Protein AF-A0A351ACM3-F1 (afdb_monomer_lite)

Radius of gyration: 18.84 Å; chains: 1; bounding box: 45×32×64 Å

pLDDT: mean 75.81, std 17.88, range [29.28, 97.25]

Structure (mmCIF, N/CA/C/O backbone):
data_AF-A0A351ACM3-F1
#
_entry.id   AF-A0A351ACM3-F1
#
loop_
_atom_site.group_PDB
_atom_site.id
_atom_site.type_symbol
_atom_site.label_atom_id
_atom_site.label_alt_id
_atom_site.label_comp_id
_atom_site.label_asym_id
_atom_site.label_entity_id
_atom_site.label_seq_id
_atom_site.pdbx_PDB_ins_code
_atom_site.Cartn_x
_atom_site.Cartn_y
_atom_site.Cartn_z
_atom_site.occupancy
_atom_site.B_iso_or_equiv
_atom_site.auth_seq_id
_atom_site.auth_comp_id
_atom_site.auth_asym_id
_atom_site.auth_atom_id
_atom_site.pdbx_PDB_model_num
ATOM 1 N N . MET A 1 1 ? 10.118 -10.131 -11.864 1.00 85.81 1 MET A N 1
ATOM 2 C CA . MET A 1 1 ? 9.016 -9.161 -12.043 1.00 85.81 1 MET A CA 1
ATOM 3 C C . MET A 1 1 ? 7.636 -9.788 -12.139 1.00 85.81 1 MET A C 1
ATOM 5 O O . MET A 1 1 ? 6.884 -9.602 -11.194 1.00 85.81 1 MET A O 1
ATOM 9 N N . ARG A 1 2 ? 7.314 -10.580 -13.176 1.00 84.38 2 ARG A N 1
ATOM 10 C CA . ARG A 1 2 ? 5.963 -11.164 -13.365 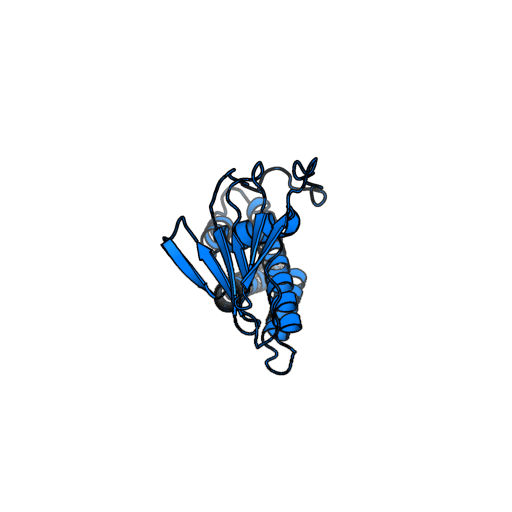1.00 84.38 2 ARG A CA 1
ATOM 11 C C . ARG A 1 2 ? 5.373 -11.834 -12.110 1.00 84.38 2 ARG A C 1
ATOM 13 O O . ARG A 1 2 ? 4.221 -11.593 -11.787 1.00 84.38 2 ARG A O 1
ATOM 20 N N . ARG A 1 3 ? 6.176 -12.592 -11.347 1.00 88.88 3 ARG A N 1
ATOM 21 C CA . ARG A 1 3 ? 5.742 -13.212 -10.074 1.00 88.88 3 ARG A CA 1
ATOM 22 C C . ARG A 1 3 ? 5.350 -12.199 -8.989 1.00 88.88 3 ARG A C 1
ATOM 24 O O . ARG A 1 3 ? 4.353 -12.405 -8.311 1.00 88.88 3 ARG A O 1
ATOM 31 N N . TYR A 1 4 ? 6.118 -11.118 -8.823 1.00 91.00 4 TYR A N 1
ATOM 32 C CA . TYR A 1 4 ? 5.806 -10.071 -7.842 1.00 91.00 4 TYR A CA 1
ATOM 33 C C . TYR A 1 4 ? 4.543 -9.306 -8.236 1.00 91.00 4 TYR A C 1
ATOM 35 O O . TYR A 1 4 ? 3.701 -9.059 -7.380 1.00 91.00 4 TYR A O 1
ATOM 43 N N . PHE A 1 5 ? 4.383 -9.017 -9.532 1.00 93.50 5 PHE A N 1
ATOM 44 C CA . PHE A 1 5 ? 3.169 -8.391 -10.047 1.00 93.50 5 PHE A CA 1
ATOM 45 C C . PHE A 1 5 ? 1.951 -9.292 -9.833 1.00 93.50 5 PHE A C 1
ATOM 47 O O . PHE A 1 5 ? 0.976 -8.859 -9.237 1.00 93.50 5 PHE A O 1
ATOM 54 N N . ALA A 1 6 ? 2.039 -10.571 -10.216 1.00 92.56 6 ALA A N 1
ATOM 55 C CA . ALA A 1 6 ? 0.958 -11.534 -10.019 1.00 92.56 6 ALA A CA 1
ATOM 56 C C . ALA A 1 6 ? 0.545 -11.658 -8.544 1.00 92.56 6 ALA A C 1
ATOM 58 O O . ALA A 1 6 ? -0.642 -11.731 -8.249 1.00 92.56 6 ALA A O 1
ATOM 59 N N . ARG A 1 7 ? 1.506 -11.625 -7.610 1.00 92.88 7 ARG A N 1
ATOM 60 C CA . ARG A 1 7 ? 1.213 -11.643 -6.171 1.00 92.88 7 ARG A CA 1
ATOM 61 C C . ARG A 1 7 ? 0.477 -10.384 -5.715 1.00 92.88 7 ARG A C 1
ATOM 63 O O . ARG A 1 7 ? -0.468 -10.494 -4.943 1.00 92.88 7 ARG A O 1
ATOM 70 N N . ALA A 1 8 ? 0.915 -9.211 -6.168 1.00 94.06 8 ALA A N 1
ATOM 71 C CA . ALA A 1 8 ? 0.284 -7.944 -5.809 1.00 94.06 8 ALA A CA 1
ATOM 72 C C . ALA A 1 8 ? -1.124 -7.822 -6.412 1.00 94.06 8 ALA A C 1
ATOM 74 O O . ALA A 1 8 ? -2.064 -7.505 -5.693 1.00 94.06 8 ALA A O 1
ATOM 75 N N . ALA A 1 9 ? -1.294 -8.200 -7.681 1.00 94.69 9 ALA A N 1
ATOM 76 C CA . ALA A 1 9 ? -2.595 -8.263 -8.341 1.00 94.69 9 ALA A CA 1
ATOM 77 C C . ALA A 1 9 ? -3.537 -9.270 -7.662 1.00 94.69 9 ALA A C 1
ATOM 79 O O . ALA A 1 9 ? -4.696 -8.961 -7.414 1.00 94.69 9 ALA A O 1
ATOM 80 N N . PHE A 1 10 ? -3.038 -10.457 -7.298 1.00 93.94 10 PHE A N 1
ATOM 81 C CA . PHE A 1 10 ? -3.817 -11.438 -6.543 1.00 93.94 10 PHE A CA 1
ATOM 82 C C . PHE A 1 10 ? -4.278 -10.874 -5.193 1.00 93.94 10 PHE A C 1
ATOM 84 O O . PHE A 1 10 ? -5.458 -10.974 -4.864 1.00 93.94 10 PHE A O 1
ATOM 91 N N . ALA A 1 11 ? -3.372 -10.263 -4.425 1.00 93.38 11 ALA A N 1
ATOM 92 C CA . ALA A 1 11 ? -3.698 -9.668 -3.131 1.00 93.38 11 ALA A CA 1
ATOM 93 C C . ALA A 1 11 ? -4.756 -8.562 -3.263 1.00 93.38 11 ALA A C 1
ATOM 95 O O . ALA A 1 11 ? -5.737 -8.559 -2.524 1.00 93.38 11 ALA A O 1
ATOM 96 N N . PHE A 1 12 ? -4.586 -7.673 -4.243 1.00 95.31 12 PHE A N 1
ATOM 97 C CA . PHE A 1 12 ? -5.527 -6.599 -4.541 1.00 95.31 12 PHE A CA 1
ATOM 98 C C . PHE A 1 12 ? -6.906 -7.125 -4.945 1.00 95.31 12 PHE A C 1
ATOM 100 O O . PHE A 1 12 ? -7.902 -6.722 -4.356 1.00 95.31 12 PHE A O 1
ATOM 107 N N . ASN A 1 13 ? -6.971 -8.080 -5.873 1.00 94.25 13 ASN A N 1
ATOM 108 C CA . ASN A 1 13 ? -8.241 -8.647 -6.329 1.00 94.25 13 ASN A CA 1
ATOM 109 C C . ASN A 1 13 ? -9.015 -9.317 -5.187 1.00 94.25 13 ASN A C 1
ATOM 111 O O . ASN A 1 13 ? -10.234 -9.193 -5.118 1.00 94.25 13 ASN A O 1
ATOM 115 N N . ASN A 1 14 ? -8.315 -9.988 -4.266 1.00 91.19 14 ASN A N 1
ATOM 116 C CA . ASN A 1 14 ? -8.950 -10.543 -3.071 1.00 91.19 14 ASN A CA 1
ATOM 117 C C . ASN A 1 14 ? -9.407 -9.439 -2.106 1.00 91.19 14 ASN A C 1
ATOM 119 O O . ASN A 1 14 ? -10.487 -9.551 -1.539 1.00 91.19 14 ASN A O 1
ATOM 123 N N . ALA A 1 15 ? -8.637 -8.358 -1.944 1.00 90.69 15 ALA A N 1
ATOM 124 C CA . ALA A 1 15 ? -9.041 -7.211 -1.128 1.00 90.69 15 ALA A CA 1
ATOM 125 C C . ALA A 1 15 ? -10.282 -6.489 -1.682 1.00 90.69 15 ALA A C 1
ATOM 127 O O . ALA A 1 15 ? -11.084 -5.967 -0.912 1.00 90.69 15 ALA A O 1
ATOM 128 N N . CYS A 1 16 ? -10.472 -6.506 -3.004 1.00 89.69 16 CYS A N 1
ATOM 129 C CA . CYS A 1 16 ? -11.673 -6.005 -3.669 1.00 89.69 16 CYS A CA 1
ATOM 130 C C . CYS A 1 16 ? -12.889 -6.934 -3.544 1.00 89.69 16 CYS A C 1
ATOM 132 O O . CYS A 1 16 ? -13.963 -6.564 -4.017 1.00 89.69 16 CYS A O 1
ATOM 134 N N . ASN A 1 17 ? -12.756 -8.123 -2.945 1.00 84.00 17 ASN A N 1
ATOM 135 C CA . ASN A 1 17 ? -13.891 -9.016 -2.765 1.00 84.00 17 ASN A CA 1
ATOM 136 C C . ASN A 1 17 ? -14.895 -8.405 -1.771 1.00 84.00 17 ASN A C 1
ATOM 138 O O . ASN A 1 17 ? -14.687 -8.417 -0.556 1.00 84.00 17 ASN A O 1
ATOM 142 N N . LEU A 1 18 ? -15.995 -7.875 -2.307 1.00 71.00 18 LEU A N 1
ATOM 143 C CA . LEU A 1 18 ? -17.039 -7.198 -1.537 1.00 71.00 18 LEU A CA 1
ATOM 144 C C . LEU A 1 18 ? -17.838 -8.149 -0.637 1.00 71.00 18 LEU A C 1
ATOM 146 O O . LEU A 1 18 ? -18.469 -7.668 0.303 1.00 71.00 18 LEU A O 1
ATOM 150 N N . GLU A 1 19 ? -17.784 -9.459 -0.893 1.00 82.69 19 GLU A N 1
ATOM 151 C CA . GLU A 1 19 ? -18.462 -10.488 -0.093 1.00 82.69 19 GLU A CA 1
ATOM 152 C C . GLU A 1 19 ? -17.716 -10.819 1.207 1.00 82.69 19 GLU A C 1
ATOM 154 O O . GLU A 1 19 ? -18.292 -11.415 2.115 1.00 82.69 19 GLU A O 1
ATOM 159 N N . ALA A 1 20 ? -16.439 -10.442 1.319 1.00 82.12 20 ALA A N 1
ATOM 160 C CA . ALA A 1 20 ? -15.663 -10.675 2.528 1.00 82.12 20 ALA A CA 1
ATOM 161 C C . ALA A 1 20 ? -16.128 -9.768 3.679 1.00 82.12 20 ALA A C 1
ATOM 163 O O . ALA A 1 20 ? -16.475 -8.598 3.480 1.00 82.12 20 ALA A O 1
ATOM 164 N N . GLU A 1 21 ? -16.073 -10.294 4.906 1.00 86.38 21 GLU A N 1
ATOM 165 C CA . GLU A 1 21 ? -16.399 -9.523 6.106 1.00 86.38 21 GLU A CA 1
ATOM 166 C C . GLU A 1 21 ? -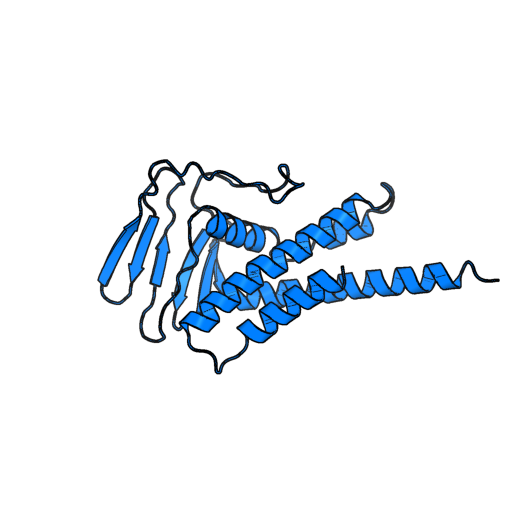15.486 -8.284 6.235 1.00 86.38 21 GLU A C 1
ATOM 168 O O . GLU A 1 21 ? -14.315 -8.329 5.841 1.00 86.38 21 GLU A O 1
ATOM 173 N N . PRO A 1 22 ? -15.973 -7.162 6.797 1.00 85.94 22 PRO A N 1
ATOM 174 C CA . PRO A 1 22 ? -15.232 -5.900 6.875 1.00 85.94 22 PRO A CA 1
ATOM 175 C C . PRO A 1 22 ? -13.811 -6.026 7.429 1.00 85.94 22 PRO A C 1
ATOM 177 O O . PRO A 1 22 ? -12.867 -5.494 6.842 1.00 85.94 22 PRO A O 1
ATOM 180 N N . HIS A 1 23 ? -13.637 -6.777 8.516 1.00 82.75 23 HIS A N 1
ATOM 181 C CA . HIS A 1 23 ? -12.327 -6.983 9.118 1.00 82.75 23 HIS A CA 1
ATOM 182 C C . HIS A 1 23 ? -11.404 -7.818 8.213 1.00 82.75 23 HIS A C 1
ATOM 184 O O . HIS A 1 23 ? -10.203 -7.555 8.141 1.00 82.75 23 HIS A O 1
ATOM 190 N N . VAL A 1 24 ? -11.960 -8.777 7.461 1.00 86.56 24 VAL A N 1
ATOM 191 C CA . VAL A 1 24 ? -11.226 -9.554 6.452 1.00 86.56 24 VAL A CA 1
ATOM 192 C C . VAL A 1 24 ? -10.781 -8.648 5.308 1.00 86.56 24 VAL A C 1
ATOM 194 O O . VAL A 1 24 ? -9.621 -8.710 4.906 1.00 86.56 24 VAL A O 1
ATOM 197 N N . ARG A 1 25 ? -11.641 -7.742 4.828 1.00 86.56 25 ARG A N 1
ATOM 198 C CA . ARG A 1 25 ? -11.271 -6.760 3.791 1.00 86.56 25 ARG A CA 1
ATOM 199 C C . ARG A 1 25 ? -10.162 -5.819 4.249 1.00 86.56 25 ARG A C 1
ATOM 201 O O . ARG A 1 25 ? -9.226 -5.575 3.486 1.00 86.56 25 ARG A O 1
ATOM 208 N N . ALA A 1 26 ? -10.220 -5.339 5.492 1.00 85.19 26 ALA A N 1
ATOM 209 C CA . ALA A 1 26 ? -9.160 -4.518 6.071 1.00 85.19 26 ALA A CA 1
ATOM 210 C C . ALA A 1 26 ? -7.820 -5.281 6.100 1.00 85.19 26 ALA A C 1
ATOM 212 O O . ALA A 1 26 ? -6.804 -4.764 5.630 1.00 85.19 26 ALA A O 1
ATOM 213 N N . MET A 1 27 ? -7.825 -6.547 6.539 1.00 86.56 27 MET A N 1
ATOM 214 C CA . MET A 1 27 ? -6.636 -7.412 6.509 1.00 86.56 27 MET A CA 1
ATOM 215 C C . MET A 1 27 ? -6.107 -7.651 5.090 1.00 86.56 27 MET A C 1
ATOM 217 O O . MET A 1 27 ? -4.901 -7.569 4.853 1.00 86.56 27 MET A O 1
ATOM 221 N N . LEU A 1 28 ? -6.987 -7.927 4.127 1.00 90.06 28 LEU A N 1
ATOM 222 C CA . LEU A 1 28 ? -6.599 -8.144 2.732 1.00 90.06 28 LEU A CA 1
ATOM 223 C C . LEU A 1 28 ? -6.046 -6.863 2.092 1.00 90.06 28 LEU A C 1
ATOM 225 O O . LEU A 1 28 ? -5.087 -6.927 1.324 1.00 90.06 28 LEU A O 1
ATOM 229 N N . THR A 1 29 ? -6.584 -5.696 2.453 1.00 91.69 29 THR A N 1
ATOM 230 C CA . THR A 1 29 ? -6.071 -4.391 2.011 1.00 91.69 29 THR A CA 1
ATOM 231 C C . THR A 1 29 ? -4.670 -4.139 2.567 1.00 91.69 29 THR A C 1
ATOM 233 O O . THR A 1 29 ? -3.773 -3.760 1.812 1.00 91.69 29 THR A O 1
ATOM 236 N N . ALA A 1 30 ? -4.442 -4.427 3.853 1.00 87.56 30 ALA A N 1
ATOM 237 C CA . ALA A 1 30 ? -3.111 -4.378 4.455 1.00 87.56 30 ALA A CA 1
ATOM 238 C C . ALA A 1 30 ? -2.135 -5.311 3.718 1.00 87.56 30 ALA A C 1
ATOM 240 O O . ALA A 1 30 ? -1.080 -4.878 3.255 1.00 87.56 30 ALA A O 1
ATOM 241 N N . PHE A 1 31 ? -2.515 -6.577 3.514 1.00 89.38 31 PHE A N 1
ATOM 242 C CA . PHE A 1 31 ? -1.708 -7.549 2.772 1.00 89.38 31 PHE A CA 1
ATOM 243 C C . PHE A 1 31 ? -1.384 -7.082 1.342 1.00 89.38 31 PHE A C 1
ATOM 245 O O . PHE A 1 31 ? -0.251 -7.237 0.874 1.00 89.38 31 PHE A O 1
ATOM 252 N N . SER A 1 32 ? -2.348 -6.461 0.661 1.00 93.94 32 SER A N 1
ATOM 253 C CA . SER A 1 32 ? -2.161 -5.863 -0.662 1.00 93.94 32 SER A CA 1
ATOM 254 C C . SER A 1 32 ? -1.122 -4.736 -0.649 1.00 93.94 32 SER A C 1
ATOM 256 O O . SER A 1 32 ? -0.259 -4.702 -1.531 1.00 93.94 32 SER A O 1
ATOM 258 N N . ALA A 1 33 ? -1.106 -3.880 0.381 1.00 92.44 33 ALA A N 1
ATOM 259 C CA . ALA A 1 33 ? -0.084 -2.841 0.535 1.00 92.44 33 ALA A CA 1
ATOM 260 C C . ALA A 1 33 ? 1.332 -3.435 0.651 1.00 92.44 33 ALA A C 1
ATOM 262 O O . ALA A 1 33 ? 2.245 -3.020 -0.069 1.00 92.44 33 ALA A O 1
ATOM 263 N N . HIS A 1 34 ? 1.507 -4.486 1.461 1.00 90.50 34 HIS A N 1
ATOM 264 C CA . HIS A 1 34 ? 2.782 -5.218 1.559 1.00 90.50 34 HIS A CA 1
ATOM 265 C C . HIS A 1 34 ? 3.197 -5.859 0.230 1.00 90.50 34 HIS A C 1
ATOM 267 O O . HIS A 1 34 ? 4.378 -5.863 -0.141 1.00 90.50 34 HIS A O 1
ATOM 273 N N . ALA A 1 35 ? 2.234 -6.412 -0.510 1.00 92.62 35 ALA A N 1
ATOM 274 C CA . ALA A 1 35 ? 2.494 -7.018 -1.806 1.00 92.62 35 ALA A CA 1
ATOM 275 C C . ALA A 1 35 ? 2.921 -5.977 -2.856 1.00 92.62 35 ALA A C 1
ATOM 277 O O . ALA A 1 35 ? 3.886 -6.232 -3.583 1.00 92.62 35 ALA A O 1
ATOM 278 N N . CYS A 1 36 ? 2.273 -4.808 -2.881 1.00 94.56 36 CYS A N 1
ATOM 279 C CA . CYS A 1 36 ? 2.625 -3.678 -3.743 1.00 94.56 36 CYS A CA 1
ATOM 280 C C . CYS A 1 36 ? 4.019 -3.125 -3.423 1.00 94.56 36 CYS A C 1
ATOM 282 O O . CYS A 1 36 ? 4.827 -2.946 -4.335 1.00 94.56 36 CYS A O 1
ATOM 284 N N . GLN A 1 37 ? 4.361 -2.969 -2.141 1.00 92.06 37 GLN A N 1
ATOM 285 C CA . GLN A 1 37 ? 5.702 -2.536 -1.743 1.00 92.06 37 GLN A CA 1
ATOM 286 C C . GLN A 1 37 ? 6.784 -3.519 -2.213 1.00 92.06 37 GLN A C 1
ATOM 288 O O . GLN A 1 37 ? 7.806 -3.114 -2.761 1.00 92.06 37 GLN A O 1
ATOM 293 N N . SER A 1 38 ? 6.548 -4.829 -2.087 1.00 90.94 38 SER A N 1
ATOM 294 C CA . SER A 1 38 ? 7.502 -5.825 -2.599 1.00 90.94 38 SER A CA 1
ATOM 295 C C . SER A 1 38 ? 7.642 -5.799 -4.125 1.00 90.94 38 SER A C 1
ATOM 297 O O . SER A 1 38 ? 8.714 -6.102 -4.651 1.00 90.94 38 SER A O 1
ATOM 299 N N . LEU A 1 39 ? 6.567 -5.478 -4.856 1.00 92.81 39 LEU A N 1
ATOM 300 C CA . LEU A 1 39 ? 6.634 -5.265 -6.302 1.00 92.81 39 LEU A CA 1
ATOM 301 C C . LEU A 1 39 ? 7.507 -4.049 -6.628 1.00 92.81 39 LEU A C 1
ATOM 303 O O . LEU A 1 39 ? 8.389 -4.165 -7.480 1.00 92.81 39 LEU A O 1
ATOM 307 N N . ARG A 1 40 ? 7.311 -2.929 -5.925 1.00 91.31 40 ARG A N 1
ATOM 308 C CA . ARG A 1 40 ? 8.143 -1.727 -6.063 1.00 91.31 40 ARG A CA 1
ATOM 309 C C . ARG A 1 40 ? 9.613 -2.019 -5.771 1.00 91.31 40 ARG A C 1
ATOM 311 O O . ARG A 1 40 ? 10.464 -1.654 -6.570 1.00 91.31 40 ARG A O 1
ATOM 318 N N . GLU A 1 41 ? 9.926 -2.732 -4.691 1.00 89.69 41 GLU A N 1
ATOM 319 C CA . GLU A 1 41 ? 11.307 -3.128 -4.369 1.00 89.69 41 GLU A CA 1
ATOM 320 C C . GLU A 1 41 ? 11.928 -3.996 -5.471 1.00 89.69 41 GLU A C 1
ATOM 322 O O . GLU A 1 41 ? 13.093 -3.834 -5.827 1.00 89.69 41 GLU A O 1
ATOM 327 N N . ALA A 1 42 ? 11.153 -4.912 -6.054 1.00 89.19 42 ALA A N 1
ATOM 328 C CA . ALA A 1 42 ? 11.630 -5.728 -7.163 1.00 89.19 42 ALA A CA 1
ATOM 329 C C . ALA A 1 42 ? 11.876 -4.900 -8.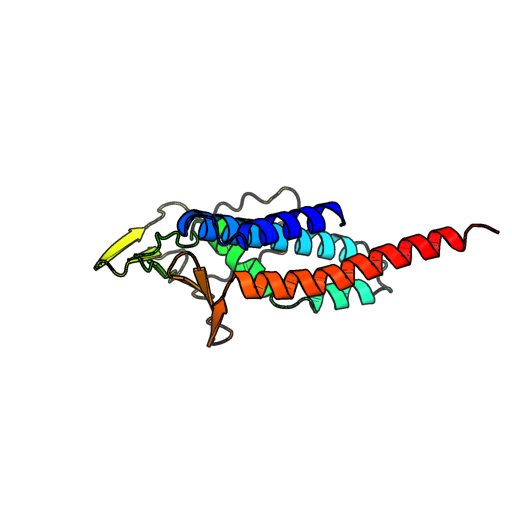440 1.00 89.19 42 ALA A C 1
ATOM 331 O O . ALA A 1 42 ? 12.850 -5.168 -9.144 1.00 89.19 42 ALA A O 1
ATOM 332 N N . LEU A 1 43 ? 11.021 -3.912 -8.728 1.00 88.94 43 LEU A N 1
ATOM 333 C CA . LEU A 1 43 ? 11.202 -2.961 -9.832 1.00 88.94 43 LEU A CA 1
ATOM 334 C C . LEU A 1 43 ? 12.453 -2.103 -9.620 1.00 88.94 43 LEU A C 1
ATOM 336 O O . LEU A 1 43 ? 13.270 -1.986 -10.527 1.00 88.94 43 LEU A O 1
ATOM 340 N N . GLN A 1 44 ? 12.640 -1.589 -8.406 1.00 89.44 44 GLN A N 1
ATOM 341 C CA . GLN A 1 44 ? 13.796 -0.786 -8.019 1.00 89.44 44 GLN A CA 1
ATOM 342 C C . GLN A 1 44 ? 15.108 -1.556 -8.213 1.00 89.44 44 GLN A C 1
ATOM 344 O O . GLN A 1 44 ? 16.009 -1.069 -8.888 1.00 89.44 44 GLN A O 1
ATOM 349 N N . ARG A 1 45 ? 15.190 -2.803 -7.725 1.00 86.88 45 ARG A N 1
ATOM 350 C CA . ARG A 1 45 ? 16.375 -3.658 -7.932 1.00 86.88 45 ARG A CA 1
ATOM 351 C C . ARG A 1 45 ? 16.668 -3.914 -9.409 1.00 86.88 45 ARG A C 1
ATOM 353 O O . ARG A 1 45 ? 17.825 -4.049 -9.794 1.00 86.88 45 ARG A O 1
ATOM 360 N N . LEU A 1 46 ? 15.629 -4.025 -10.238 1.00 86.12 46 LEU A N 1
ATOM 361 C CA . LEU A 1 46 ? 15.806 -4.184 -11.679 1.00 86.12 46 LEU A CA 1
ATOM 362 C C . LEU A 1 46 ? 16.351 -2.898 -12.316 1.00 86.12 46 LEU A C 1
ATOM 364 O O . LEU A 1 46 ? 17.237 -2.980 -13.160 1.00 86.12 46 LEU A O 1
ATOM 368 N N . ALA A 1 47 ? 15.850 -1.738 -11.894 1.00 86.06 47 ALA A N 1
ATOM 369 C CA . ALA A 1 47 ? 16.308 -0.430 -12.355 1.00 86.06 47 ALA A CA 1
ATOM 370 C C . ALA A 1 47 ? 17.759 -0.131 -11.939 1.00 86.06 47 ALA A C 1
ATOM 372 O O . ALA A 1 47 ? 18.535 0.435 -12.705 1.00 86.06 47 ALA A O 1
ATOM 373 N N . GLU A 1 48 ? 18.153 -0.550 -10.739 1.00 84.94 48 GLU A N 1
ATOM 374 C CA . GLU A 1 48 ? 19.528 -0.428 -10.241 1.00 84.94 48 GLU A CA 1
ATOM 375 C C . GLU A 1 48 ? 20.502 -1.332 -11.002 1.00 84.94 48 GLU A C 1
ATOM 377 O O . GLU A 1 48 ? 21.643 -0.944 -11.229 1.00 84.94 48 GLU A O 1
ATOM 382 N N . ALA A 1 49 ? 20.042 -2.504 -11.449 1.00 85.88 49 ALA A N 1
ATOM 383 C CA . ALA A 1 49 ? 20.828 -3.424 -12.267 1.00 85.88 49 ALA A CA 1
ATOM 384 C C . ALA A 1 49 ? 20.923 -3.017 -13.752 1.00 85.88 49 ALA A C 1
ATOM 386 O O . ALA A 1 49 ? 21.666 -3.653 -14.501 1.00 85.88 49 ALA A O 1
ATOM 387 N N . ALA A 1 50 ? 20.167 -2.007 -14.197 1.00 81.25 50 ALA A N 1
ATOM 388 C CA . ALA A 1 50 ? 20.253 -1.495 -15.562 1.00 81.25 50 ALA A CA 1
ATOM 389 C C . ALA A 1 50 ? 21.590 -0.756 -15.795 1.00 81.25 50 ALA A C 1
ATOM 391 O O . ALA A 1 50 ? 22.120 -0.159 -14.848 1.00 81.25 50 ALA A O 1
ATOM 392 N N . PRO A 1 51 ? 22.134 -0.781 -17.031 1.00 82.31 51 PRO A N 1
ATOM 393 C CA . PRO A 1 51 ? 23.317 -0.005 -17.402 1.00 82.31 51 PRO A CA 1
ATOM 394 C C . PRO A 1 51 ? 23.188 1.467 -16.991 1.00 82.31 51 PRO A C 1
ATOM 396 O O . PRO A 1 51 ? 22.108 2.040 -17.087 1.00 82.31 51 PRO A O 1
ATOM 399 N N . GLU A 1 52 ? 24.274 2.102 -16.541 1.00 77.00 52 GLU A N 1
ATOM 400 C CA . GLU A 1 52 ? 24.218 3.482 -16.019 1.00 77.00 52 GLU A CA 1
ATOM 401 C C . GLU A 1 52 ? 23.719 4.516 -17.038 1.00 77.00 52 GLU A C 1
ATOM 403 O O . GLU A 1 52 ? 23.161 5.538 -16.648 1.00 77.00 52 GLU A O 1
ATOM 408 N N . ASN A 1 53 ? 23.895 4.234 -18.328 1.00 75.94 53 ASN A N 1
ATOM 409 C CA . ASN A 1 53 ? 23.427 5.049 -19.444 1.00 75.94 53 ASN A CA 1
ATOM 410 C C . ASN A 1 53 ? 21.952 4.810 -19.824 1.00 75.94 53 ASN A C 1
ATOM 412 O O . ASN A 1 53 ? 21.428 5.548 -20.653 1.00 75.94 53 ASN A O 1
ATOM 416 N N . ASP A 1 54 ? 21.287 3.810 -19.240 1.00 75.88 54 ASP A N 1
ATOM 417 C CA . ASP A 1 54 ? 19.856 3.540 -19.409 1.00 75.88 54 ASP A CA 1
ATOM 418 C C . ASP A 1 54 ? 19.096 4.024 -18.163 1.00 75.88 54 ASP A C 1
ATOM 420 O O . ASP A 1 54 ? 18.899 3.296 -17.183 1.00 75.88 54 ASP A O 1
ATOM 424 N N . THR A 1 55 ? 18.706 5.303 -18.174 1.00 82.06 55 THR A N 1
ATOM 425 C CA . THR A 1 55 ? 17.959 5.925 -17.068 1.00 82.06 55 THR A CA 1
ATOM 426 C C . THR A 1 55 ? 16.455 5.712 -17.173 1.00 82.06 55 THR A C 1
ATOM 428 O O . THR A 1 55 ? 15.762 5.871 -16.169 1.00 82.06 55 THR A O 1
ATOM 431 N N . THR A 1 56 ? 15.941 5.273 -18.327 1.00 86.12 56 THR A N 1
ATOM 432 C CA . THR A 1 56 ? 14.501 5.189 -18.607 1.00 86.12 56 THR A CA 1
ATOM 433 C C . THR A 1 56 ? 13.767 4.322 -17.590 1.00 86.12 56 THR A C 1
ATOM 435 O O . THR A 1 56 ? 12.707 4.698 -17.095 1.00 86.12 56 THR A O 1
ATOM 438 N N . LEU A 1 57 ? 14.337 3.171 -17.216 1.00 84.75 57 LEU A N 1
ATOM 439 C CA . LEU A 1 57 ? 13.727 2.311 -16.201 1.00 84.75 57 LEU A CA 1
ATOM 440 C C . LEU A 1 57 ? 13.798 2.926 -14.794 1.00 84.75 57 LEU A C 1
ATOM 442 O O . LEU A 1 57 ? 12.872 2.751 -14.006 1.00 84.75 57 LEU A O 1
ATOM 446 N N . ARG A 1 58 ? 14.879 3.639 -14.463 1.00 85.56 58 ARG A N 1
ATOM 447 C CA . ARG A 1 58 ? 15.034 4.296 -13.154 1.00 85.56 58 ARG A CA 1
ATOM 448 C C . ARG A 1 58 ? 14.040 5.439 -12.995 1.00 85.56 58 ARG A C 1
ATOM 450 O O . ARG A 1 58 ? 13.397 5.523 -11.954 1.00 85.56 58 ARG A O 1
ATOM 457 N N . GLU A 1 59 ? 13.883 6.251 -14.033 1.00 89.31 59 GLU A N 1
ATOM 458 C CA . GLU A 1 59 ? 12.896 7.331 -14.109 1.00 89.31 59 GLU A CA 1
ATOM 459 C C . GLU A 1 59 ? 11.477 6.764 -14.013 1.00 89.31 59 GLU A C 1
ATOM 461 O O . GLU A 1 59 ? 10.734 7.130 -13.110 1.00 89.31 59 GLU A O 1
ATOM 466 N N . ALA A 1 60 ? 11.142 5.752 -14.820 1.00 89.44 60 ALA A N 1
ATOM 467 C CA . ALA A 1 60 ? 9.811 5.148 -14.794 1.00 89.44 60 ALA A CA 1
ATOM 468 C C . ALA A 1 60 ? 9.448 4.504 -13.443 1.00 89.44 60 ALA A C 1
ATOM 470 O O . ALA A 1 60 ? 8.279 4.484 -13.064 1.00 89.44 60 ALA A O 1
ATOM 471 N N . VAL A 1 61 ? 10.424 3.954 -12.709 1.00 88.44 61 VAL A N 1
ATOM 472 C CA . VAL A 1 61 ? 10.199 3.436 -11.349 1.00 88.44 61 VAL A CA 1
ATOM 473 C C . VAL A 1 61 ? 10.062 4.568 -10.330 1.00 88.44 61 VAL A C 1
ATOM 475 O O . VAL A 1 61 ? 9.252 4.444 -9.410 1.00 88.44 61 VAL A O 1
ATOM 478 N N . ALA A 1 62 ? 10.826 5.652 -10.479 1.00 86.75 62 ALA A N 1
ATOM 479 C CA . ALA A 1 62 ? 10.730 6.831 -9.620 1.00 86.75 62 ALA A CA 1
ATOM 480 C C . ALA A 1 62 ? 9.394 7.573 -9.794 1.00 86.75 62 ALA A C 1
ATOM 482 O O . ALA A 1 62 ? 8.851 8.074 -8.811 1.00 86.75 62 ALA A O 1
ATOM 483 N N . ASP A 1 63 ? 8.845 7.566 -11.009 1.00 91.62 63 ASP A N 1
ATOM 484 C CA . ASP A 1 63 ? 7.580 8.213 -11.369 1.00 91.62 63 ASP A CA 1
ATOM 485 C C . ASP A 1 63 ? 6.337 7.399 -10.977 1.00 91.62 63 ASP A C 1
ATOM 487 O O . ASP A 1 63 ? 5.204 7.852 -11.167 1.00 91.62 63 ASP A O 1
ATOM 491 N N . LEU A 1 64 ? 6.508 6.194 -10.417 1.00 92.81 64 LEU A N 1
ATOM 492 C CA . LEU A 1 64 ? 5.369 5.417 -9.940 1.00 92.81 64 LEU A CA 1
ATOM 493 C C . LEU A 1 64 ? 4.612 6.197 -8.851 1.00 92.81 64 LEU A C 1
ATOM 495 O O . LEU A 1 64 ? 5.207 6.664 -7.873 1.00 92.81 64 LEU A O 1
ATOM 499 N N . PRO A 1 65 ? 3.280 6.312 -8.968 1.00 93.50 65 PRO A N 1
ATOM 500 C CA . PRO A 1 65 ? 2.500 7.114 -8.044 1.00 93.50 65 PRO A CA 1
ATOM 501 C C . PRO A 1 65 ? 2.446 6.462 -6.661 1.00 93.50 65 PRO A C 1
ATOM 503 O O . PRO A 1 65 ? 2.457 5.238 -6.524 1.00 93.50 65 PRO A O 1
ATOM 506 N N . PHE A 1 66 ? 2.339 7.299 -5.628 1.00 93.12 66 PHE A N 1
ATOM 507 C CA . PHE A 1 66 ? 2.139 6.893 -4.231 1.00 93.12 66 PHE A CA 1
ATOM 508 C C . PHE A 1 66 ? 3.215 5.976 -3.630 1.00 93.12 66 PHE A C 1
ATOM 510 O O . PHE A 1 66 ? 2.993 5.410 -2.561 1.00 93.12 66 PHE A O 1
ATOM 517 N N . VAL A 1 67 ? 4.391 5.854 -4.254 1.00 89.06 67 VAL A N 1
ATOM 518 C CA . VAL A 1 67 ? 5.489 5.014 -3.743 1.00 89.06 67 VAL A CA 1
ATOM 519 C C . VAL A 1 67 ? 5.850 5.371 -2.302 1.00 89.06 67 VAL A C 1
ATOM 521 O O . VAL A 1 67 ? 5.938 4.474 -1.466 1.00 89.06 67 VAL A O 1
ATOM 524 N N . SER A 1 68 ? 5.995 6.663 -1.996 1.00 86.38 68 SER A N 1
ATOM 525 C CA . SER A 1 68 ? 6.301 7.129 -0.638 1.00 86.38 68 SER A CA 1
ATOM 526 C C . SER A 1 68 ? 5.203 6.748 0.354 1.00 86.38 68 SER A C 1
ATOM 528 O O . SER A 1 68 ? 5.498 6.191 1.404 1.00 86.38 68 SER A O 1
ATOM 530 N N . LEU A 1 69 ? 3.933 6.962 -0.004 1.00 88.25 69 LEU A N 1
ATOM 531 C CA . LEU A 1 69 ? 2.798 6.647 0.865 1.00 88.25 69 LEU A CA 1
ATOM 532 C C . LEU A 1 69 ? 2.693 5.139 1.144 1.00 88.25 69 LEU A C 1
ATOM 534 O O . LEU A 1 69 ? 2.513 4.733 2.287 1.00 88.25 69 LEU A O 1
ATOM 538 N N . ILE A 1 70 ? 2.844 4.293 0.120 1.00 90.25 70 ILE A N 1
ATOM 539 C CA . ILE A 1 70 ? 2.804 2.828 0.265 1.00 90.25 70 ILE A CA 1
ATOM 540 C C . ILE A 1 70 ? 3.968 2.334 1.134 1.00 90.25 70 ILE A C 1
ATOM 542 O O . ILE A 1 70 ? 3.776 1.461 1.987 1.00 90.25 70 ILE A O 1
ATOM 546 N N . GLU A 1 71 ? 5.164 2.896 0.944 1.00 85.81 71 GLU A N 1
ATOM 547 C CA . GLU A 1 71 ? 6.327 2.593 1.776 1.00 85.81 71 GLU A CA 1
ATOM 548 C C . GLU A 1 71 ? 6.081 2.978 3.240 1.00 85.81 71 GLU A C 1
ATOM 550 O O . GLU A 1 71 ? 6.350 2.173 4.135 1.00 85.81 71 GLU A O 1
ATOM 555 N N . GLU A 1 72 ? 5.541 4.170 3.493 1.00 80.62 72 GLU A N 1
ATOM 556 C CA . GLU A 1 72 ? 5.226 4.627 4.843 1.00 80.62 72 GLU A CA 1
ATOM 557 C C . GLU A 1 72 ? 4.183 3.737 5.518 1.00 80.62 72 GLU A C 1
ATOM 559 O O . GLU A 1 72 ? 4.431 3.262 6.626 1.00 80.62 72 GLU A O 1
ATOM 564 N N . VAL A 1 73 ? 3.077 3.423 4.837 1.00 84.50 73 VAL A N 1
ATOM 565 C CA . VAL A 1 73 ? 2.039 2.513 5.348 1.00 84.50 73 VAL A CA 1
ATOM 566 C C . VAL A 1 73 ? 2.648 1.169 5.752 1.00 84.50 73 VAL A C 1
ATOM 568 O O . VAL A 1 73 ? 2.448 0.697 6.872 1.00 84.50 73 VAL A O 1
ATOM 571 N N . ARG A 1 74 ? 3.454 0.567 4.867 1.00 83.62 74 ARG A N 1
ATOM 572 C CA . ARG A 1 74 ? 4.127 -0.707 5.142 1.00 83.62 74 ARG A CA 1
ATOM 573 C C . ARG A 1 74 ? 5.083 -0.595 6.327 1.00 83.62 74 ARG A C 1
ATOM 575 O O . ARG A 1 74 ? 5.133 -1.502 7.154 1.00 83.62 74 ARG A O 1
ATOM 582 N N . ASN A 1 75 ? 5.880 0.470 6.394 1.00 76.88 75 ASN A N 1
ATOM 583 C CA . ASN A 1 75 ? 6.885 0.643 7.441 1.00 76.88 75 ASN A CA 1
ATOM 584 C C . ASN A 1 75 ? 6.242 0.878 8.810 1.00 76.88 75 ASN A C 1
ATOM 586 O O . ASN A 1 75 ? 6.708 0.328 9.802 1.00 76.88 75 ASN A O 1
ATOM 590 N N . HIS A 1 76 ? 5.155 1.639 8.884 1.00 75.06 76 HIS A N 1
ATOM 591 C CA . HIS A 1 76 ? 4.399 1.793 10.126 1.00 75.06 76 HIS A CA 1
ATOM 592 C C . HIS A 1 76 ? 3.826 0.446 10.593 1.00 75.06 76 HIS A C 1
ATOM 594 O O . HIS A 1 76 ? 4.057 0.057 11.740 1.00 75.06 76 HIS A O 1
ATOM 600 N N . ASP A 1 77 ? 3.205 -0.320 9.692 1.00 74.62 77 ASP A N 1
ATOM 601 C CA . ASP A 1 77 ? 2.599 -1.616 10.028 1.00 74.62 77 ASP A CA 1
ATOM 602 C C . ASP A 1 77 ? 3.628 -2.629 10.577 1.00 74.62 77 ASP A C 1
ATOM 604 O O . ASP A 1 77 ? 3.441 -3.199 11.653 1.00 74.62 77 ASP A O 1
ATOM 608 N N . ILE A 1 78 ? 4.791 -2.791 9.925 1.00 67.38 78 ILE A N 1
ATOM 609 C CA . ILE A 1 78 ? 5.852 -3.705 10.410 1.00 67.38 78 ILE A CA 1
ATOM 610 C C . ILE A 1 78 ? 6.561 -3.220 11.684 1.00 67.38 78 ILE A C 1
ATOM 612 O O . ILE A 1 78 ? 7.227 -4.014 12.354 1.00 67.38 78 ILE A O 1
ATOM 616 N N . HIS A 1 79 ? 6.509 -1.919 11.986 1.00 64.50 79 HIS A N 1
ATOM 617 C CA . HIS A 1 79 ? 7.200 -1.320 13.131 1.00 64.50 79 HIS A CA 1
ATOM 618 C C . HIS A 1 79 ? 6.306 -1.196 14.366 1.00 64.50 79 HIS A C 1
ATOM 620 O O . HIS A 1 79 ? 6.683 -0.531 15.328 1.00 64.50 79 HIS A O 1
ATOM 626 N N . GLY A 1 80 ? 5.183 -1.920 14.379 1.00 60.41 80 GLY A N 1
ATOM 627 C CA . GLY A 1 80 ? 4.309 -2.037 15.542 1.00 60.41 80 GLY A CA 1
ATOM 628 C C . GLY A 1 80 ? 3.181 -1.011 15.573 1.00 60.41 80 GLY A C 1
ATOM 629 O O . GLY A 1 80 ? 2.539 -0.869 16.611 1.00 60.41 80 GLY A O 1
ATOM 630 N N . PHE A 1 81 ? 2.913 -0.329 14.456 1.00 69.88 81 PHE A N 1
ATOM 631 C CA . PHE A 1 81 ? 1.774 0.572 14.287 1.00 69.88 81 PHE A CA 1
ATOM 632 C C . PHE A 1 81 ? 0.744 -0.081 13.357 1.00 69.88 81 PHE A C 1
ATOM 634 O O . PHE A 1 81 ? 0.707 0.241 12.169 1.00 69.88 81 PHE A O 1
ATOM 641 N N . PRO A 1 82 ? -0.056 -1.038 13.864 1.00 68.31 82 PRO A N 1
ATOM 642 C CA . PRO A 1 82 ? -0.903 -1.856 13.013 1.00 68.31 82 PRO A CA 1
ATOM 643 C C . PRO A 1 82 ? -1.979 -1.016 12.328 1.00 68.31 82 PRO A C 1
ATOM 645 O O . PRO A 1 82 ? -2.565 -0.112 12.935 1.00 68.31 82 PRO A O 1
ATOM 648 N N . LEU A 1 83 ? -2.290 -1.376 11.085 1.00 78.31 83 LEU A N 1
ATOM 649 C CA . LEU A 1 83 ? -3.485 -0.876 10.413 1.00 78.31 83 LEU A CA 1
ATOM 650 C C . LEU A 1 83 ? -4.739 -1.261 11.226 1.00 78.31 83 LEU A C 1
ATOM 652 O O . LEU A 1 83 ? -4.869 -2.419 11.636 1.00 78.31 83 LEU A O 1
ATOM 656 N N . PRO A 1 84 ? -5.666 -0.319 11.495 1.00 75.19 84 PRO A N 1
ATOM 657 C CA . PRO A 1 84 ? -6.858 -0.617 12.276 1.00 75.19 84 PRO A CA 1
ATOM 658 C C . PRO A 1 84 ? -7.735 -1.619 11.535 1.00 75.19 84 PRO A C 1
ATOM 660 O O . PRO A 1 84 ? -8.084 -1.413 10.380 1.00 75.19 84 PRO A O 1
ATOM 663 N N . ILE A 1 85 ? -8.151 -2.674 12.224 1.00 74.06 85 ILE A N 1
ATOM 664 C CA . ILE A 1 85 ? -9.135 -3.632 11.723 1.00 74.06 85 ILE A CA 1
ATOM 665 C C . ILE A 1 85 ? -10.418 -3.421 12.523 1.00 74.06 85 ILE A C 1
ATOM 667 O O . ILE A 1 85 ? -10.376 -3.251 13.744 1.00 74.06 85 ILE A O 1
ATOM 671 N N . CYS A 1 86 ? -11.552 -3.374 11.835 1.00 70.81 86 CYS A N 1
ATOM 672 C CA . CYS A 1 86 ? -12.836 -3.070 12.441 1.00 70.81 86 CYS A CA 1
ATOM 673 C C . CYS A 1 86 ? -13.973 -3.843 11.767 1.00 70.81 86 CYS A C 1
ATOM 675 O O . CYS A 1 86 ? -13.928 -4.119 10.566 1.00 70.81 86 CYS A O 1
ATOM 677 N N . ASP A 1 87 ? -14.997 -4.172 12.553 1.00 72.31 87 ASP A N 1
ATOM 678 C CA . ASP A 1 87 ? -16.269 -4.679 12.040 1.00 72.31 87 ASP A CA 1
ATOM 679 C C . ASP A 1 87 ? -17.097 -3.545 11.418 1.00 72.31 87 ASP A C 1
ATOM 681 O O . ASP A 1 87 ? -16.808 -2.365 11.616 1.00 72.31 87 ASP A O 1
ATOM 685 N N . SER A 1 88 ? -18.169 -3.884 10.692 1.00 70.19 88 SER A N 1
ATOM 686 C CA . SER A 1 88 ? -18.981 -2.909 9.936 1.00 70.19 88 SER A CA 1
ATOM 687 C C . SER A 1 88 ? -19.521 -1.750 10.775 1.00 70.19 88 SER A C 1
ATOM 689 O O . SER A 1 88 ? -19.724 -0.661 10.250 1.00 70.19 88 SER A O 1
ATOM 691 N N . ASN A 1 89 ? -19.775 -1.992 12.063 1.00 71.75 89 ASN A N 1
ATOM 692 C CA . ASN A 1 89 ? -20.456 -1.051 12.954 1.00 71.75 89 ASN A CA 1
ATOM 693 C C . ASN A 1 89 ? -19.484 -0.211 13.795 1.00 71.75 89 ASN A C 1
ATOM 695 O O . ASN A 1 89 ? -19.920 0.632 14.577 1.00 71.75 89 ASN A O 1
ATOM 699 N N . VAL A 1 90 ? -18.176 -0.447 13.665 1.00 71.88 90 VAL A N 1
ATOM 700 C CA . VAL A 1 90 ? -17.152 0.196 14.487 1.00 71.88 90 VAL A CA 1
ATOM 701 C C . VAL A 1 90 ? -16.221 0.979 13.586 1.00 71.88 90 VAL A C 1
ATOM 703 O O . VAL A 1 90 ? -15.573 0.410 12.717 1.00 71.88 90 VAL A O 1
ATOM 706 N N . ASN A 1 91 ? -16.101 2.279 13.834 1.00 77.38 91 ASN A N 1
ATOM 707 C CA . ASN A 1 91 ? -15.026 3.057 13.239 1.00 77.38 91 ASN A CA 1
ATOM 708 C C . ASN A 1 91 ? -13.854 3.028 14.203 1.00 77.38 91 ASN A C 1
ATOM 710 O O . ASN A 1 91 ? -14.027 3.359 15.375 1.00 77.38 91 ASN A O 1
ATOM 714 N N . SER A 1 92 ? -12.680 2.660 13.714 1.00 78.00 92 SER A N 1
ATOM 715 C CA . SER A 1 92 ? -11.456 2.630 14.513 1.00 78.00 92 SER A CA 1
ATOM 716 C C . SER A 1 92 ? -10.461 3.632 13.955 1.00 78.00 92 SER A C 1
ATOM 718 O O . SER A 1 92 ? -10.330 3.747 12.741 1.00 78.00 92 SER A O 1
ATOM 720 N N . SER A 1 93 ? -9.734 4.342 14.813 1.00 74.19 93 SER A N 1
ATOM 721 C CA . SER A 1 93 ? -8.635 5.203 14.377 1.00 74.19 93 SER A CA 1
ATOM 722 C C . SER A 1 93 ? -7.360 4.931 15.156 1.00 74.19 93 SER A C 1
ATOM 724 O O . SER A 1 93 ? -7.399 4.630 16.352 1.00 74.19 93 SER A O 1
ATOM 726 N N . VAL A 1 94 ? -6.232 5.028 14.457 1.00 72.94 94 VAL A N 1
ATOM 727 C CA . VAL A 1 94 ? -4.890 4.847 15.012 1.00 72.94 94 VAL A CA 1
ATOM 728 C C . VAL A 1 94 ? -4.119 6.133 14.811 1.00 72.94 94 VAL A C 1
ATOM 730 O O . VAL A 1 94 ? -3.888 6.573 13.683 1.00 72.94 94 VAL A O 1
ATOM 733 N N . TRP A 1 95 ? -3.699 6.710 15.930 1.00 67.31 95 TRP A N 1
ATOM 734 C CA . TRP A 1 95 ? -2.881 7.909 15.967 1.00 67.31 95 TRP A CA 1
ATOM 735 C C . TRP A 1 95 ? -1.502 7.570 16.515 1.00 67.31 95 TRP A C 1
ATOM 737 O O . TRP A 1 95 ? -1.358 7.130 17.660 1.00 67.31 95 TRP A O 1
ATOM 747 N N . VAL A 1 96 ? -0.484 7.818 15.694 1.00 62.41 96 VAL A N 1
ATOM 748 C CA . VAL A 1 96 ? 0.921 7.580 16.027 1.00 62.41 96 VAL A CA 1
ATOM 749 C C . VAL A 1 96 ? 1.609 8.927 16.192 1.00 62.41 96 VAL A C 1
ATOM 751 O O . VAL A 1 96 ? 1.883 9.602 15.212 1.00 62.41 96 VAL A O 1
ATOM 754 N N . ALA A 1 97 ? 1.847 9.366 17.428 1.00 51.78 97 ALA A N 1
ATOM 755 C CA . ALA A 1 97 ? 2.390 10.705 17.684 1.00 51.78 97 ALA A CA 1
ATOM 756 C C . ALA A 1 97 ? 3.927 10.789 17.570 1.00 51.78 97 ALA A C 1
ATOM 758 O O . ALA A 1 97 ? 4.450 11.858 17.265 1.00 51.78 97 ALA A O 1
ATOM 759 N N . ASN A 1 98 ? 4.645 9.699 17.869 1.00 56.97 98 ASN A N 1
ATOM 760 C CA . ASN A 1 98 ? 6.106 9.541 17.786 1.00 56.97 98 ASN A CA 1
ATOM 761 C C . ASN A 1 98 ? 6.453 8.081 18.182 1.00 56.97 98 ASN A C 1
ATOM 763 O O . ASN A 1 98 ? 5.734 7.550 19.031 1.00 56.97 98 ASN A O 1
ATOM 767 N N . PRO A 1 99 ? 7.525 7.440 17.670 1.00 53.66 99 PRO A N 1
ATOM 768 C CA . PRO A 1 99 ? 8.018 6.151 18.186 1.00 53.66 99 PRO A CA 1
ATOM 769 C C . PRO A 1 99 ? 8.236 6.089 19.710 1.00 53.66 99 PRO A C 1
ATOM 771 O O . PRO A 1 99 ? 8.086 5.019 20.291 1.00 53.66 99 PRO A O 1
ATOM 774 N N . ASP A 1 100 ? 8.526 7.214 20.371 1.00 55.72 100 ASP A N 1
ATOM 775 C CA . ASP A 1 100 ? 8.712 7.265 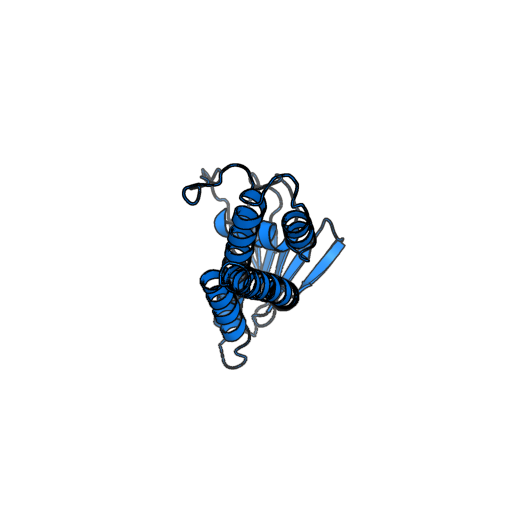21.831 1.00 55.72 100 ASP A CA 1
ATOM 776 C C . ASP A 1 100 ? 7.412 7.531 22.623 1.00 55.72 100 ASP A C 1
ATOM 778 O O . ASP A 1 100 ? 7.424 7.577 23.856 1.00 55.72 100 ASP A O 1
ATOM 782 N N . LYS A 1 101 ? 6.272 7.727 21.943 1.00 59.12 101 LYS A N 1
ATOM 783 C CA . LYS A 1 101 ? 4.969 8.006 22.569 1.00 59.12 101 LYS A CA 1
ATOM 784 C C . LYS A 1 101 ? 4.012 6.815 22.422 1.00 59.12 101 LYS A C 1
ATOM 786 O O . LYS A 1 101 ? 4.086 6.095 21.430 1.00 59.12 101 LYS A O 1
ATOM 791 N N . PRO A 1 102 ? 3.075 6.616 23.370 1.00 59.31 102 PRO A N 1
ATOM 792 C CA . PRO A 1 102 ? 2.051 5.586 23.236 1.00 59.31 102 PRO A CA 1
ATOM 793 C C . PRO A 1 102 ? 1.211 5.784 21.969 1.00 59.31 102 PRO A C 1
ATOM 795 O O . PRO A 1 102 ? 0.798 6.903 21.655 1.00 59.31 102 PRO A O 1
ATOM 798 N N . ILE A 1 103 ? 0.920 4.685 21.279 1.00 70.31 103 ILE A N 1
ATOM 799 C CA . ILE A 1 103 ? -0.031 4.644 20.167 1.00 70.31 103 ILE A CA 1
ATOM 800 C C . ILE A 1 103 ? -1.420 4.777 20.764 1.00 70.31 103 ILE A C 1
ATOM 802 O O . ILE A 1 103 ? -1.775 4.024 21.672 1.00 70.31 103 ILE A O 1
ATOM 806 N N . ARG A 1 104 ? -2.221 5.709 20.251 1.00 67.88 104 ARG A N 1
ATOM 807 C CA . ARG A 1 104 ? -3.616 5.832 20.663 1.00 67.88 104 ARG A CA 1
ATOM 808 C C . ARG A 1 104 ? -4.506 5.145 19.637 1.00 67.88 104 ARG A C 1
ATOM 810 O O . ARG A 1 104 ? -4.574 5.578 18.490 1.00 67.88 104 ARG A O 1
ATOM 817 N N . LEU A 1 105 ? -5.211 4.114 20.085 1.00 70.69 105 LEU A N 1
ATOM 818 C CA . LEU A 1 105 ? -6.315 3.490 19.370 1.00 70.69 105 LEU A CA 1
ATOM 819 C C . LEU A 1 105 ? -7.621 4.045 19.930 1.00 70.69 105 LEU A C 1
ATOM 821 O O . LEU A 1 105 ? -7.804 4.069 21.148 1.00 70.69 105 LEU A O 1
ATOM 825 N N . THR A 1 106 ? -8.529 4.482 19.070 1.00 70.44 106 THR A N 1
ATOM 826 C CA . THR A 1 106 ? -9.880 4.890 19.475 1.00 70.44 106 THR A CA 1
ATOM 827 C C . THR A 1 106 ? -10.921 4.190 18.624 1.00 70.44 106 THR A C 1
ATOM 829 O O . THR A 1 106 ? -10.662 3.889 17.460 1.00 70.44 106 THR A O 1
ATOM 832 N N . SER A 1 107 ? -12.101 3.954 19.192 1.00 72.62 107 SER A N 1
ATOM 833 C CA . SER A 1 107 ? -13.266 3.475 18.455 1.00 72.62 107 SER A CA 1
ATOM 834 C C . SER A 1 107 ? -14.468 4.407 18.602 1.00 72.62 107 SER A C 1
ATOM 836 O O . SER A 1 107 ? -14.594 5.134 19.592 1.00 72.62 107 SER A O 1
ATOM 838 N N . SER A 1 108 ? -15.395 4.348 17.644 1.00 73.88 108 SER A N 1
ATOM 839 C CA . SER A 1 108 ? -16.685 5.053 17.699 1.00 73.88 108 SER A CA 1
ATOM 840 C C . SER A 1 108 ? -17.556 4.643 18.890 1.00 73.88 108 SER A C 1
ATOM 842 O O . SER A 1 108 ? -18.433 5.401 19.287 1.00 73.88 108 SER A O 1
ATOM 844 N N . HIS A 1 109 ? -17.299 3.484 19.503 1.00 74.38 109 HIS A N 1
ATOM 845 C CA . HIS A 1 109 ? -17.978 3.024 20.720 1.00 74.38 109 HIS A CA 1
ATOM 846 C C . HIS A 1 109 ? -17.422 3.654 22.010 1.00 74.38 109 HIS A C 1
ATOM 848 O O . HIS A 1 109 ? -17.782 3.236 23.107 1.00 74.38 109 HIS A O 1
ATOM 854 N N . GLY A 1 110 ? -16.522 4.636 21.905 1.00 66.12 110 GLY A N 1
ATOM 855 C CA . GLY A 1 110 ? -15.942 5.327 23.058 1.00 66.12 110 GLY A CA 1
ATOM 856 C C . GLY A 1 110 ? -14.799 4.568 23.736 1.00 66.12 110 GLY A C 1
ATOM 857 O O . GLY A 1 110 ? -14.293 5.018 24.762 1.00 66.12 110 GLY A O 1
ATOM 858 N N . VAL A 1 111 ? -14.342 3.448 23.165 1.00 69.81 111 VAL A N 1
ATOM 859 C CA . VAL A 1 111 ? -13.173 2.722 23.675 1.00 69.81 111 VAL A CA 1
ATOM 860 C C . VAL A 1 111 ? -11.910 3.436 23.205 1.00 69.81 111 VAL A C 1
ATOM 862 O O . VAL A 1 111 ? -11.733 3.688 22.015 1.00 69.81 111 VAL A O 1
ATOM 865 N N . SER A 1 112 ? -11.020 3.767 24.138 1.00 66.94 112 SER A N 1
ATOM 866 C CA . SER A 1 112 ? -9.680 4.274 23.835 1.00 66.94 112 SER A CA 1
ATOM 867 C C . SER A 1 112 ? -8.642 3.398 24.521 1.00 66.94 112 SER A C 1
ATOM 869 O O . SER A 1 112 ? -8.708 3.201 25.731 1.00 66.94 112 SER A O 1
ATOM 871 N N . VAL A 1 113 ? -7.676 2.896 23.756 1.00 63.22 113 VAL A N 1
ATOM 872 C CA . VAL A 1 113 ? -6.559 2.099 24.269 1.00 63.22 113 VAL A CA 1
ATOM 873 C C . VAL A 1 113 ? -5.260 2.808 23.918 1.00 63.22 113 VAL A C 1
ATOM 875 O O . VAL A 1 113 ? -5.057 3.226 22.780 1.00 63.22 113 VAL A O 1
ATOM 878 N N . PHE A 1 114 ? -4.376 2.938 24.903 1.00 65.88 114 PHE A N 1
ATOM 879 C CA . PHE A 1 114 ? -3.020 3.427 24.694 1.00 65.88 114 PHE A CA 1
ATOM 880 C C . PHE A 1 114 ? -2.069 2.237 24.720 1.00 65.88 114 PHE A C 1
ATOM 882 O O . PHE A 1 114 ? -1.929 1.568 25.742 1.00 65.88 114 PHE A O 1
ATOM 8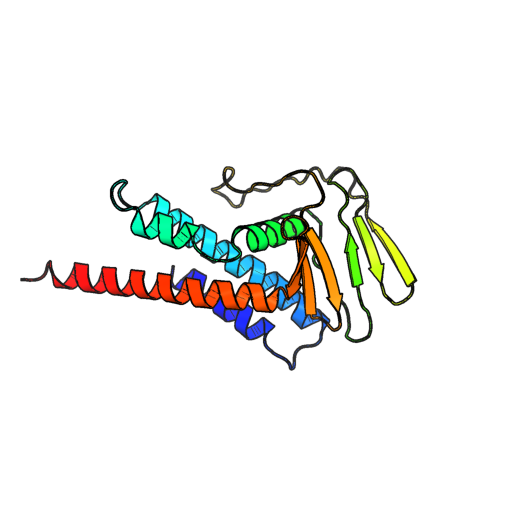89 N N . LEU A 1 115 ? -1.427 1.961 23.590 1.00 62.28 115 LEU A N 1
ATOM 890 C CA . LEU A 1 115 ? -0.417 0.918 23.479 1.00 62.28 115 LEU A CA 1
ATOM 891 C C . LEU A 1 115 ? 0.957 1.556 23.646 1.00 62.28 115 LEU A C 1
ATOM 893 O O . LEU A 1 115 ? 1.404 2.333 22.803 1.00 62.28 115 LEU A O 1
ATOM 897 N N . GLN A 1 116 ? 1.635 1.226 24.742 1.00 60.88 116 GLN A N 1
ATOM 898 C CA . GLN A 1 116 ? 3.032 1.589 24.943 1.00 60.88 116 GLN A CA 1
ATOM 899 C C . GLN A 1 116 ? 3.901 0.360 24.698 1.00 60.88 116 GLN A C 1
ATOM 901 O O . GLN A 1 116 ? 3.920 -0.575 25.496 1.00 60.88 116 GLN A O 1
ATOM 906 N N . MET A 1 117 ? 4.648 0.361 23.599 1.00 58.25 117 MET A N 1
ATOM 907 C CA . MET A 1 117 ? 5.575 -0.724 23.293 1.00 58.25 117 MET A CA 1
ATOM 908 C C . MET A 1 117 ? 6.933 -0.452 23.957 1.00 58.25 117 MET A C 1
ATOM 910 O O . MET A 1 117 ? 7.883 -0.010 23.315 1.00 58.25 117 MET A O 1
ATOM 914 N N . GLN A 1 118 ? 7.036 -0.677 25.273 1.00 50.25 118 GLN A N 1
ATOM 915 C CA . GLN A 1 118 ? 8.311 -0.510 25.980 1.00 50.25 118 GLN A CA 1
ATOM 916 C C . GLN A 1 118 ? 9.364 -1.495 25.449 1.00 50.25 118 GLN A C 1
ATOM 918 O O . GLN A 1 118 ? 9.132 -2.699 25.373 1.00 50.25 118 GLN A O 1
ATOM 923 N N . GLY A 1 119 ? 10.530 -0.978 25.055 1.00 47.53 119 GLY A N 1
ATOM 924 C CA . GLY A 1 119 ? 11.626 -1.782 24.504 1.00 47.53 119 GLY A CA 1
ATOM 925 C C . GLY A 1 119 ? 11.498 -2.117 23.013 1.00 47.53 119 GLY A C 1
ATOM 926 O O . GLY A 1 119 ? 12.472 -2.590 22.422 1.00 47.53 119 GLY A O 1
ATOM 927 N N . ALA A 1 120 ? 10.372 -1.796 22.369 1.00 47.25 120 ALA A N 1
ATOM 928 C CA . ALA A 1 120 ? 10.271 -1.780 20.915 1.00 47.25 120 ALA A CA 1
ATOM 929 C C . ALA A 1 120 ? 10.910 -0.498 20.367 1.00 47.25 120 ALA A C 1
ATOM 931 O O . ALA A 1 120 ? 10.266 0.322 19.727 1.00 47.25 120 ALA A O 1
ATOM 932 N N . LYS A 1 121 ? 12.230 -0.351 20.539 1.00 42.62 121 LYS A N 1
ATOM 933 C CA . LYS A 1 121 ? 12.978 0.231 19.420 1.00 42.62 121 LYS A CA 1
ATOM 934 C C . LYS A 1 121 ? 12.659 -0.703 18.258 1.00 42.62 121 LYS A C 1
ATOM 936 O O . LYS A 1 121 ? 12.947 -1.891 18.437 1.00 42.62 121 LYS A O 1
ATOM 941 N N . PRO A 1 122 ? 12.024 -0.266 17.156 1.00 41.19 122 PRO A N 1
ATOM 942 C CA . PRO A 1 122 ? 11.728 -1.154 16.045 1.00 41.19 122 PRO A CA 1
ATOM 943 C C . PRO A 1 122 ? 13.021 -1.878 15.677 1.00 41.19 122 PRO A C 1
ATOM 945 O O . PRO A 1 122 ? 13.955 -1.297 15.128 1.00 41.19 122 PRO A O 1
ATOM 948 N N . LYS A 1 123 ? 13.130 -3.153 16.071 1.00 34.94 123 LYS A N 1
ATOM 949 C CA . LYS A 1 123 ? 14.215 -4.009 15.621 1.00 34.94 123 LYS A CA 1
ATOM 950 C C . LYS A 1 123 ? 13.847 -4.292 14.187 1.00 34.94 123 LYS A C 1
ATOM 952 O O . LYS A 1 123 ? 13.076 -5.207 13.912 1.00 34.94 123 LYS A O 1
ATOM 957 N N . VAL A 1 124 ? 14.360 -3.454 13.293 1.00 34.59 124 VAL A N 1
ATOM 958 C CA . VAL A 1 124 ? 14.343 -3.684 11.858 1.00 34.59 124 VAL A CA 1
ATOM 959 C C . VAL A 1 124 ? 15.044 -5.024 11.644 1.00 34.59 124 VAL A C 1
ATOM 961 O O . VAL A 1 124 ? 16.266 -5.097 11.524 1.00 34.59 124 VAL A O 1
ATOM 964 N N . ARG A 1 125 ? 14.287 -6.126 11.640 1.00 29.28 125 ARG A N 1
ATOM 965 C CA . ARG A 1 125 ? 14.727 -7.312 10.922 1.00 29.28 125 ARG A CA 1
ATOM 966 C C . ARG A 1 125 ? 14.639 -6.911 9.471 1.00 29.28 125 ARG A C 1
ATOM 968 O O . ARG A 1 125 ? 13.573 -6.922 8.868 1.00 29.28 125 ARG A O 1
ATOM 975 N N . LEU A 1 126 ? 15.786 -6.493 8.964 1.00 31.11 126 LEU A N 1
ATOM 976 C CA . LEU A 1 126 ? 16.041 -6.401 7.548 1.00 31.11 126 LEU A CA 1
ATOM 977 C C . LEU A 1 126 ? 15.515 -7.685 6.931 1.00 31.11 126 LEU A C 1
ATOM 979 O O . LEU A 1 126 ? 16.025 -8.772 7.211 1.00 31.11 126 LEU A O 1
ATOM 983 N N . SER A 1 127 ? 14.499 -7.563 6.086 1.00 31.98 127 SER A N 1
ATOM 984 C CA . SER A 1 127 ? 14.386 -8.475 4.959 1.00 31.98 127 SER A CA 1
ATOM 985 C C . SER A 1 127 ? 15.801 -8.619 4.388 1.00 31.98 127 SER A C 1
ATOM 987 O O . SER A 1 127 ? 16.454 -7.592 4.184 1.00 31.98 127 SER A O 1
ATOM 989 N N . PRO A 1 128 ? 16.329 -9.845 4.238 1.00 29.88 128 PRO A N 1
ATOM 990 C CA . PRO A 1 128 ? 17.742 -10.061 3.969 1.00 29.88 128 PRO A CA 1
ATOM 991 C C . PRO A 1 128 ? 18.083 -9.525 2.575 1.00 29.88 128 PRO A C 1
ATOM 993 O O . PRO A 1 128 ? 17.979 -10.264 1.600 1.00 29.88 128 PRO A O 1
ATOM 996 N N . LYS A 1 129 ? 18.399 -8.221 2.497 1.00 31.19 129 LYS A N 1
ATOM 997 C CA . LYS A 1 129 ? 19.368 -7.554 1.612 1.00 31.19 129 LYS A CA 1
ATOM 998 C C . LYS A 1 129 ? 19.331 -6.019 1.633 1.00 31.19 129 LYS A C 1
ATOM 1000 O O . LYS A 1 129 ? 20.382 -5.448 1.392 1.00 31.19 129 LYS A O 1
ATOM 1005 N N . ASP A 1 130 ? 18.239 -5.345 2.006 1.00 36.31 130 ASP A N 1
ATOM 1006 C CA . ASP A 1 130 ? 18.150 -3.888 1.771 1.00 36.31 130 ASP A CA 1
ATOM 1007 C C . ASP A 1 130 ? 17.882 -3.073 3.042 1.00 36.31 130 ASP A C 1
ATOM 1009 O O . ASP A 1 130 ? 16.750 -2.823 3.445 1.00 36.31 130 ASP A O 1
ATOM 1013 N N . GLN A 1 131 ? 18.976 -2.639 3.668 1.00 36.00 131 GLN A N 1
ATOM 1014 C CA . GLN A 1 131 ? 19.008 -1.778 4.856 1.00 36.00 131 GLN A CA 1
ATOM 1015 C C . GLN A 1 131 ? 19.036 -0.277 4.524 1.00 36.00 131 GLN A C 1
ATOM 1017 O O . GLN A 1 131 ? 18.938 0.550 5.424 1.00 36.00 131 GLN A O 1
ATOM 1022 N N . LYS A 1 132 ? 19.186 0.090 3.245 1.00 37.22 132 LYS A N 1
ATOM 1023 C CA . LYS A 1 132 ? 19.489 1.470 2.831 1.00 37.22 132 LYS A CA 1
ATOM 1024 C C . LYS A 1 132 ? 18.292 2.296 2.352 1.00 37.22 132 LYS A C 1
ATOM 1026 O O . LYS A 1 132 ? 18.455 3.499 2.176 1.00 37.22 132 LYS A O 1
ATOM 1031 N N . HIS A 1 133 ? 17.116 1.695 2.162 1.00 39.16 133 HIS A N 1
ATOM 1032 C CA . HIS A 1 133 ? 16.013 2.372 1.463 1.00 39.16 133 HIS A CA 1
ATOM 1033 C C . HIS A 1 133 ? 14.768 2.652 2.301 1.00 39.16 133 HIS A C 1
ATOM 1035 O O . HIS A 1 133 ? 13.967 3.462 1.863 1.00 39.16 133 HIS A O 1
ATOM 1041 N N . GLY A 1 134 ? 14.630 2.072 3.498 1.00 41.81 134 GLY A N 1
ATOM 1042 C CA . GLY A 1 134 ? 13.518 2.390 4.397 1.00 41.81 134 GLY A CA 1
ATOM 1043 C C . GLY A 1 134 ? 13.734 3.739 5.077 1.00 41.81 134 GLY A C 1
ATOM 1044 O O . GLY A 1 134 ? 14.404 3.798 6.110 1.00 41.81 134 GLY A O 1
ATOM 1045 N N . LYS A 1 135 ? 13.200 4.826 4.513 1.00 47.94 135 LYS A N 1
ATOM 1046 C CA . LYS A 1 135 ? 13.224 6.140 5.176 1.00 47.94 135 LYS A CA 1
ATOM 1047 C C . LYS A 1 135 ? 12.117 6.181 6.228 1.00 47.94 135 LYS A C 1
ATOM 1049 O O . LYS A 1 135 ? 10.999 6.592 5.950 1.00 47.94 135 LYS A O 1
ATOM 1054 N N . PHE A 1 136 ? 12.419 5.745 7.447 1.00 44.31 136 PHE A N 1
ATOM 1055 C CA . PHE A 1 136 ? 11.559 6.029 8.593 1.00 44.31 136 PHE A CA 1
ATOM 1056 C C . PHE A 1 136 ? 11.959 7.381 9.194 1.00 44.31 136 PHE A C 1
ATOM 1058 O O . PHE A 1 136 ? 13.059 7.516 9.734 1.00 44.31 136 PHE A O 1
ATOM 1065 N N . THR A 1 137 ? 11.078 8.378 9.101 1.00 46.06 137 THR A N 1
ATOM 1066 C CA . THR A 1 137 ? 11.269 9.687 9.742 1.00 46.06 137 THR A CA 1
ATOM 1067 C C . THR A 1 137 ? 10.537 9.690 11.089 1.00 46.06 137 THR A C 1
ATOM 1069 O O . THR A 1 137 ? 9.323 9.495 11.104 1.00 46.06 137 THR A O 1
ATOM 1072 N N . PRO A 1 138 ? 11.220 9.902 12.230 1.00 42.41 138 PRO A N 1
ATOM 1073 C CA . PRO A 1 138 ? 10.556 9.985 13.530 1.00 42.41 138 PRO A CA 1
ATOM 1074 C C . PRO A 1 138 ? 9.587 11.180 13.587 1.00 42.41 138 PRO A C 1
ATOM 1076 O O . PRO A 1 138 ? 10.018 12.329 13.546 1.00 42.41 138 PRO A O 1
ATOM 1079 N N . GLY A 1 139 ? 8.280 10.917 13.685 1.00 52.47 139 GLY A N 1
ATOM 1080 C CA . GLY A 1 139 ? 7.229 11.943 13.721 1.00 52.47 139 GLY A CA 1
ATOM 1081 C C . GLY A 1 139 ? 5.897 11.458 13.137 1.00 52.47 139 GLY A C 1
ATOM 1082 O O . GLY A 1 139 ? 5.771 10.298 12.750 1.00 52.47 139 GLY A O 1
ATOM 1083 N N . GLN A 1 140 ? 4.896 12.343 13.094 1.00 61.00 140 GLN A N 1
ATOM 1084 C CA . GLN A 1 140 ? 3.605 12.102 12.433 1.00 61.00 140 GLN A CA 1
ATOM 1085 C C . GLN A 1 140 ? 3.744 12.317 10.923 1.00 61.00 140 GLN A C 1
ATOM 1087 O O . GLN A 1 140 ? 3.756 13.459 10.475 1.00 61.00 140 GLN A O 1
ATOM 1092 N N . SER A 1 141 ? 3.853 11.234 10.150 1.00 70.81 141 SER A N 1
ATOM 1093 C CA . SER A 1 141 ? 3.775 11.294 8.680 1.00 70.81 141 SER A CA 1
ATOM 1094 C C . SER A 1 141 ? 2.399 10.871 8.166 1.00 70.81 141 SER A C 1
ATOM 1096 O O . SER A 1 141 ? 1.847 11.523 7.282 1.00 70.81 141 SER A O 1
ATOM 1098 N N . ILE A 1 142 ? 1.778 9.881 8.821 1.00 78.62 142 ILE A N 1
ATOM 1099 C CA . ILE A 1 142 ? 0.432 9.393 8.504 1.00 78.62 142 ILE A CA 1
ATOM 1100 C C . ILE A 1 142 ? -0.385 9.022 9.752 1.00 78.62 142 ILE A C 1
ATOM 1102 O O . ILE A 1 142 ? 0.166 8.747 10.821 1.00 78.62 142 ILE A O 1
ATOM 1106 N N . SER A 1 143 ? -1.714 9.003 9.620 1.00 80.00 143 SER A N 1
ATOM 1107 C CA . SER A 1 143 ? -2.640 8.389 10.587 1.00 80.00 143 SER A CA 1
ATOM 1108 C C . SER A 1 143 ? -3.663 7.511 9.875 1.00 80.00 143 SER A C 1
ATOM 1110 O O . SER A 1 143 ? -3.853 7.636 8.665 1.00 80.00 143 SER A O 1
ATOM 1112 N N . TYR A 1 144 ? -4.315 6.618 10.618 1.00 84.88 144 TYR A N 1
ATOM 1113 C CA . TYR A 1 144 ? -5.192 5.610 10.031 1.00 84.88 144 TYR A CA 1
ATOM 1114 C C . TYR A 1 144 ? -6.603 5.671 10.581 1.00 84.88 144 TYR A C 1
ATOM 1116 O O . TYR A 1 144 ? -6.812 5.878 11.779 1.00 84.88 144 TYR A O 1
ATOM 1124 N N . GLN A 1 145 ? -7.563 5.376 9.715 1.00 85.94 145 GLN A N 1
ATOM 1125 C CA . GLN A 1 145 ? -8.942 5.099 10.081 1.00 85.94 145 GLN A CA 1
ATOM 1126 C C . GLN A 1 145 ? -9.408 3.818 9.384 1.00 85.94 145 GLN A C 1
ATOM 1128 O O . GLN A 1 145 ? -9.015 3.530 8.258 1.00 85.94 145 GLN A O 1
ATOM 1133 N N . CYS A 1 146 ? -10.244 3.047 10.066 1.00 85.19 146 CYS A N 1
ATOM 1134 C CA . CYS A 1 146 ? -11.002 1.939 9.509 1.00 85.19 146 CYS A CA 1
ATOM 1135 C C . CYS A 1 146 ? -12.477 2.285 9.657 1.00 85.19 146 CYS A C 1
ATOM 1137 O O . CYS A 1 146 ? -12.938 2.493 10.781 1.00 85.19 146 CYS A O 1
ATOM 1139 N N . VAL A 1 147 ? -13.193 2.377 8.539 1.00 84.62 147 VAL A N 1
ATOM 1140 C CA . VAL A 1 147 ? -14.625 2.701 8.499 1.00 84.62 147 VAL A CA 1
ATOM 1141 C C . VAL A 1 147 ? -15.316 1.627 7.678 1.00 84.62 147 VAL A C 1
ATOM 1143 O O . VAL A 1 147 ? -15.077 1.508 6.480 1.00 84.62 147 VAL A O 1
ATOM 1146 N N . GLY A 1 148 ? -16.126 0.785 8.321 1.00 80.31 148 GLY A N 1
ATOM 1147 C CA . GLY A 1 148 ? -16.804 -0.312 7.624 1.00 80.31 148 GLY A CA 1
ATOM 1148 C C . GLY A 1 148 ? -15.847 -1.300 6.935 1.00 80.31 148 GLY A C 1
ATOM 1149 O O . GLY A 1 148 ? -16.190 -1.878 5.902 1.00 80.31 148 GLY A O 1
ATOM 1150 N N . GLY A 1 149 ? -14.633 -1.482 7.466 1.00 80.62 149 GLY A N 1
ATOM 1151 C CA . GLY A 1 149 ? -13.582 -2.311 6.860 1.00 80.62 149 GLY A CA 1
ATOM 1152 C C . GLY A 1 149 ? -12.781 -1.631 5.745 1.00 80.62 149 GLY A C 1
ATOM 1153 O O . GLY A 1 149 ? -11.857 -2.241 5.210 1.00 80.62 149 GLY A O 1
ATOM 1154 N N . GLU A 1 150 ? -13.099 -0.383 5.389 1.00 88.00 150 GLU A N 1
ATOM 1155 C CA . GLU A 1 150 ? -12.272 0.422 4.490 1.00 88.00 150 GLU A CA 1
ATOM 1156 C C . GLU A 1 150 ? -11.143 1.095 5.268 1.00 88.00 150 GLU A C 1
ATOM 1158 O O . GLU A 1 150 ? -11.388 1.788 6.256 1.00 88.00 150 GLU A O 1
ATOM 1163 N N . LEU A 1 151 ? -9.906 0.920 4.798 1.00 90.50 151 LEU A N 1
ATOM 1164 C CA . LEU A 1 151 ? -8.735 1.587 5.359 1.00 90.50 151 LEU A CA 1
ATOM 1165 C C . LEU A 1 151 ? -8.534 2.954 4.704 1.00 90.50 151 LEU A C 1
ATOM 1167 O O . LEU A 1 151 ? -8.319 3.053 3.492 1.00 90.50 151 LEU A O 1
ATOM 1171 N N . ILE A 1 152 ? -8.558 3.995 5.526 1.00 90.75 152 ILE A N 1
ATOM 1172 C CA . ILE A 1 152 ? -8.290 5.380 5.153 1.00 90.75 152 ILE A CA 1
ATOM 1173 C C . ILE A 1 152 ? -6.972 5.795 5.805 1.00 90.75 152 ILE A C 1
ATOM 1175 O O . ILE A 1 152 ? -6.754 5.564 6.996 1.00 90.75 152 ILE A O 1
ATOM 1179 N N . VAL A 1 153 ? -6.094 6.403 5.015 1.00 89.88 153 VAL A N 1
ATOM 1180 C CA . VAL A 1 153 ? -4.803 6.931 5.454 1.00 89.88 153 VAL A CA 1
ATOM 1181 C C . VAL A 1 153 ? -4.836 8.443 5.298 1.00 89.88 153 VAL A C 1
ATOM 1183 O O . VAL A 1 153 ? -5.012 8.936 4.187 1.00 89.88 153 VAL A O 1
ATOM 1186 N N . HIS A 1 154 ? -4.659 9.173 6.393 1.00 85.69 154 HIS A N 1
ATOM 1187 C CA . HIS A 1 154 ? -4.382 10.604 6.333 1.00 85.69 154 HIS A CA 1
ATOM 1188 C C . HIS A 1 154 ? -2.883 10.798 6.160 1.00 85.69 154 HIS A C 1
ATOM 1190 O O . HIS A 1 154 ? -2.122 10.372 7.029 1.00 85.69 154 HIS A O 1
ATOM 1196 N N . ASP A 1 155 ? -2.471 11.446 5.077 1.00 84.69 155 ASP A N 1
ATOM 1197 C CA . ASP A 1 155 ? -1.091 11.856 4.845 1.00 84.69 155 ASP A CA 1
ATOM 1198 C C . ASP A 1 155 ? -0.909 13.316 5.253 1.00 84.69 155 ASP A C 1
ATOM 1200 O O . ASP A 1 155 ? -1.461 14.222 4.626 1.00 84.69 155 ASP A O 1
ATOM 1204 N N . PHE A 1 156 ? -0.123 13.543 6.309 1.00 80.75 156 PHE A N 1
ATOM 1205 C CA . PHE A 1 156 ? 0.141 14.883 6.830 1.00 80.75 156 PHE A CA 1
ATOM 1206 C C . PHE A 1 156 ? 1.043 15.700 5.901 1.00 80.75 156 PHE A C 1
ATOM 1208 O O . PHE A 1 156 ? 0.980 16.928 5.930 1.00 80.75 156 PHE A O 1
ATOM 1215 N N . SER A 1 157 ? 1.861 15.049 5.066 1.00 79.56 157 SER A N 1
ATOM 1216 C CA . SER A 1 157 ? 2.701 15.738 4.081 1.00 79.56 157 SER A CA 1
ATOM 1217 C C . SER A 1 157 ? 1.867 16.295 2.924 1.00 79.56 157 SER A C 1
ATOM 1219 O O . SER A 1 157 ? 2.116 17.406 2.457 1.00 79.56 157 SER A O 1
ATOM 1221 N N . ALA A 1 158 ? 0.832 15.557 2.516 1.00 81.56 158 ALA A N 1
ATOM 1222 C CA . ALA A 1 158 ? -0.120 15.970 1.489 1.00 81.56 158 ALA A CA 1
ATOM 1223 C C . ALA A 1 158 ? -1.327 16.747 2.050 1.00 81.56 158 ALA A C 1
ATOM 1225 O O . ALA A 1 158 ? -2.088 17.334 1.280 1.00 81.56 158 ALA A O 1
ATOM 1226 N N . GLY A 1 159 ? -1.536 16.722 3.371 1.00 83.00 159 GLY A N 1
ATOM 1227 C CA . GLY A 1 159 ? -2.710 17.287 4.037 1.00 83.00 159 GLY A CA 1
ATOM 1228 C C . GLY A 1 159 ? -4.028 16.666 3.563 1.00 83.00 159 GLY A C 1
ATOM 1229 O O . GLY A 1 159 ? -5.034 17.370 3.470 1.00 83.00 159 GLY A O 1
ATOM 1230 N N . LYS A 1 160 ? -4.023 15.377 3.192 1.00 89.94 160 LYS A N 1
ATOM 1231 C CA . LYS A 1 160 ? -5.141 14.731 2.489 1.00 89.94 160 LYS A CA 1
ATOM 1232 C C . LYS A 1 160 ? -5.385 13.295 2.959 1.00 89.94 160 LYS A C 1
ATOM 1234 O O . LYS A 1 160 ? -4.447 12.557 3.247 1.00 89.94 160 LYS A O 1
ATOM 1239 N N . ASP A 1 161 ? -6.658 12.900 2.946 1.00 90.75 161 ASP A N 1
ATOM 1240 C CA . ASP A 1 161 ? -7.096 11.519 3.149 1.00 90.75 161 ASP A CA 1
ATOM 1241 C C . ASP A 1 161 ? -7.091 10.715 1.845 1.00 90.75 161 ASP A C 1
ATOM 1243 O O . ASP A 1 161 ? -7.575 11.159 0.797 1.00 90.75 161 ASP A O 1
ATOM 1247 N N . PHE A 1 162 ? -6.604 9.484 1.939 1.00 94.50 162 PHE A N 1
ATOM 1248 C CA . PHE A 1 162 ? -6.578 8.513 0.859 1.00 94.50 162 PHE A CA 1
ATOM 1249 C C . PHE A 1 162 ? -7.272 7.224 1.279 1.00 94.50 162 PHE A C 1
ATOM 1251 O O . PHE A 1 162 ? -6.982 6.662 2.334 1.00 94.50 162 PHE A O 1
ATOM 1258 N N . ARG A 1 163 ? -8.141 6.691 0.415 1.00 94.69 163 ARG A N 1
ATOM 1259 C CA . ARG A 1 163 ? -8.592 5.301 0.542 1.00 94.69 163 ARG A CA 1
ATOM 1260 C C . ARG A 1 163 ? -7.447 4.398 0.114 1.00 94.69 163 ARG A C 1
ATOM 1262 O O . ARG A 1 163 ? -7.028 4.441 -1.043 1.00 94.69 163 ARG A O 1
ATOM 1269 N N . LEU A 1 164 ? -6.941 3.574 1.029 1.00 94.06 164 LEU A N 1
ATOM 1270 C CA . LEU A 1 164 ? -5.741 2.780 0.771 1.00 94.06 164 LEU A CA 1
ATOM 1271 C C . LEU A 1 164 ? -5.935 1.851 -0.431 1.00 94.06 164 LEU A C 1
ATOM 1273 O O . LEU A 1 164 ? -5.063 1.764 -1.285 1.00 94.06 164 LEU A O 1
ATOM 1277 N N . LEU A 1 165 ? -7.104 1.222 -0.563 1.00 94.31 165 LEU A N 1
ATOM 1278 C CA . LEU A 1 165 ? -7.385 0.346 -1.701 1.00 94.31 165 LEU A CA 1
ATOM 1279 C C . LEU A 1 165 ? -7.337 1.092 -3.051 1.00 94.31 165 LEU A C 1
ATOM 1281 O O . LEU A 1 165 ? -6.850 0.546 -4.036 1.00 94.31 165 LEU A O 1
ATOM 1285 N N . GLU A 1 166 ? -7.765 2.355 -3.102 1.00 95.94 166 GLU A N 1
ATOM 1286 C CA . GLU A 1 166 ? -7.679 3.180 -4.313 1.00 95.94 166 GLU A CA 1
ATOM 1287 C C . GLU A 1 166 ? -6.231 3.553 -4.655 1.00 95.94 166 GLU A C 1
ATOM 1289 O O . GLU A 1 166 ? -5.830 3.464 -5.815 1.00 95.94 166 GLU A O 1
ATOM 1294 N N . VAL A 1 167 ? -5.427 3.894 -3.644 1.00 96.69 167 VAL A N 1
ATOM 1295 C CA . VAL A 1 167 ? -3.982 4.126 -3.800 1.00 96.69 167 VAL A CA 1
ATOM 1296 C C . VAL A 1 167 ? -3.302 2.906 -4.422 1.00 96.69 167 VAL A C 1
ATOM 1298 O O . VAL A 1 167 ? -2.547 3.034 -5.388 1.00 96.69 167 VAL A O 1
ATOM 1301 N N . LEU A 1 168 ? -3.611 1.711 -3.910 1.00 96.81 168 LEU A N 1
ATOM 1302 C CA . LEU A 1 168 ? -3.047 0.456 -4.409 1.00 96.81 168 LEU A CA 1
ATOM 1303 C C . LEU A 1 168 ? -3.498 0.147 -5.841 1.00 96.81 168 LEU A C 1
ATOM 1305 O O . LEU A 1 168 ? -2.684 -0.318 -6.637 1.00 96.81 168 LEU A O 1
ATOM 1309 N N . ARG A 1 169 ? -4.755 0.454 -6.193 1.00 97.25 169 ARG A N 1
ATOM 1310 C CA . ARG A 1 169 ? -5.263 0.329 -7.568 1.00 97.25 169 ARG A CA 1
ATOM 1311 C C . ARG A 1 169 ? -4.443 1.180 -8.537 1.00 97.25 169 ARG A C 1
ATOM 1313 O O . ARG A 1 169 ? -3.921 0.652 -9.515 1.00 97.25 169 ARG A O 1
ATOM 1320 N N . ILE A 1 170 ? -4.294 2.475 -8.241 1.00 96.88 170 ILE A N 1
ATOM 1321 C CA . ILE A 1 170 ? -3.572 3.418 -9.109 1.00 96.88 170 ILE A CA 1
ATOM 1322 C C . ILE A 1 170 ? -2.111 2.985 -9.264 1.00 96.88 170 ILE A C 1
ATOM 1324 O O . ILE A 1 170 ? -1.577 2.976 -10.374 1.00 96.88 170 ILE A O 1
ATOM 1328 N N . PHE A 1 171 ? -1.466 2.574 -8.170 1.00 97.19 171 PHE A N 1
ATOM 1329 C CA . PHE A 1 171 ? -0.110 2.034 -8.222 1.00 97.19 171 PHE A CA 1
ATOM 1330 C C . PHE A 1 171 ? -0.015 0.797 -9.133 1.00 97.19 171 PHE A C 1
ATOM 1332 O O . PHE A 1 171 ? 0.869 0.734 -9.989 1.00 97.19 171 PHE A O 1
ATOM 1339 N N . LEU A 1 172 ? -0.923 -0.175 -8.986 1.00 96.75 172 LEU A N 1
ATOM 1340 C CA . LEU A 1 172 ? -0.900 -1.415 -9.767 1.00 96.75 172 LEU A CA 1
ATOM 1341 C C . LEU A 1 172 ? -1.149 -1.193 -11.258 1.00 96.75 172 LEU A C 1
ATOM 1343 O O . LEU A 1 172 ? -0.460 -1.812 -12.067 1.00 96.75 172 LEU A O 1
ATOM 1347 N N . GLU A 1 173 ? -2.075 -0.308 -11.624 1.00 95.31 173 GLU A N 1
ATOM 1348 C CA . GLU A 1 173 ? -2.345 0.051 -13.023 1.00 95.31 173 GLU A CA 1
ATOM 1349 C C . GLU A 1 173 ? -1.091 0.629 -13.699 1.00 95.31 173 GLU A C 1
ATOM 1351 O O . GLU A 1 173 ? -0.707 0.203 -14.789 1.00 95.31 173 GLU A O 1
ATOM 1356 N N . ASN A 1 174 ? -0.381 1.533 -13.018 1.00 94.50 174 ASN A N 1
ATOM 1357 C CA . ASN A 1 174 ? 0.860 2.117 -13.535 1.00 94.50 174 ASN A CA 1
ATOM 1358 C C . ASN A 1 174 ? 2.008 1.093 -13.574 1.00 94.50 174 ASN A C 1
ATOM 1360 O O . ASN A 1 174 ? 2.747 1.003 -14.558 1.00 94.50 174 ASN A O 1
ATOM 1364 N N . ALA A 1 175 ? 2.125 0.255 -12.542 1.00 93.31 175 ALA A N 1
ATOM 1365 C CA . ALA A 1 175 ? 3.118 -0.813 -12.507 1.00 93.31 175 ALA A CA 1
ATOM 1366 C C . ALA A 1 175 ? 2.872 -1.875 -13.594 1.00 93.31 175 ALA A C 1
ATOM 1368 O O . ALA A 1 175 ? 3.831 -2.455 -14.107 1.00 93.31 175 ALA A O 1
ATOM 1369 N N . GLN A 1 176 ? 1.615 -2.131 -13.972 1.00 92.88 176 GLN A N 1
ATOM 1370 C CA . GLN A 1 176 ? 1.268 -3.054 -15.052 1.00 92.88 176 GLN A CA 1
ATOM 1371 C C . GLN A 1 176 ? 1.826 -2.573 -16.389 1.00 92.88 176 GLN A C 1
ATOM 1373 O O . GLN A 1 176 ? 2.476 -3.355 -17.085 1.00 92.88 176 GLN A O 1
ATOM 1378 N N . THR A 1 177 ? 1.621 -1.294 -16.713 1.00 88.12 177 THR A N 1
ATOM 1379 C CA . THR A 1 177 ? 2.166 -0.658 -17.920 1.00 88.12 177 THR A CA 1
ATOM 1380 C C . THR A 1 177 ? 3.681 -0.828 -17.979 1.00 88.12 177 THR A C 1
ATOM 1382 O O . THR A 1 177 ? 4.219 -1.299 -18.979 1.00 88.12 177 THR A O 1
ATOM 1385 N N . LEU A 1 178 ? 4.371 -0.560 -16.868 1.00 88.31 178 LEU A N 1
ATOM 1386 C CA . LEU A 1 178 ? 5.821 -0.716 -16.784 1.00 88.31 178 LEU A CA 1
ATOM 1387 C C . LEU A 1 178 ? 6.277 -2.176 -16.970 1.00 88.31 178 LEU A C 1
ATOM 1389 O O . LEU A 1 178 ? 7.211 -2.459 -17.721 1.00 88.31 178 LEU A O 1
ATOM 1393 N N . VAL A 1 179 ? 5.610 -3.133 -16.317 1.00 87.06 179 VAL A N 1
ATOM 1394 C CA . VAL A 1 179 ? 5.937 -4.568 -16.423 1.00 87.06 179 VAL A CA 1
ATOM 1395 C C . VAL A 1 179 ? 5.664 -5.121 -17.830 1.00 87.06 179 VAL A C 1
ATOM 1397 O O . VAL A 1 179 ? 6.399 -6.007 -18.287 1.00 87.06 179 VAL A O 1
ATOM 1400 N N . ALA A 1 180 ? 4.641 -4.612 -18.518 1.00 84.69 180 ALA A N 1
ATOM 1401 C CA . ALA A 1 180 ? 4.340 -4.959 -19.903 1.00 84.69 180 ALA A CA 1
ATOM 1402 C C . ALA A 1 180 ? 5.433 -4.449 -20.856 1.00 84.69 180 ALA A C 1
ATOM 1404 O O . ALA A 1 180 ? 5.974 -5.241 -21.630 1.00 84.69 180 ALA A O 1
ATOM 1405 N N . SER A 1 181 ? 5.850 -3.186 -20.726 1.00 81.31 181 SER A N 1
ATOM 1406 C CA . SER A 1 181 ? 6.947 -2.610 -21.521 1.00 81.31 181 SER A CA 1
ATOM 1407 C C . SER A 1 181 ? 8.260 -3.382 -21.345 1.00 81.31 181 SER A C 1
ATOM 1409 O O . SER A 1 181 ? 8.934 -3.717 -22.318 1.00 81.31 181 SER A O 1
ATOM 1411 N N . LEU A 1 182 ? 8.588 -3.768 -20.108 1.00 79.19 182 LEU A N 1
ATOM 1412 C CA . LEU A 1 182 ? 9.761 -4.597 -19.798 1.00 79.19 182 LEU A CA 1
ATOM 1413 C C . LEU A 1 182 ? 9.706 -6.005 -20.403 1.00 79.19 182 LEU A C 1
ATOM 1415 O O . LEU A 1 182 ? 10.742 -6.620 -20.657 1.00 79.19 182 LEU A O 1
ATOM 1419 N N . THR A 1 183 ? 8.502 -6.546 -20.572 1.00 73.62 183 THR A N 1
ATOM 1420 C CA . THR A 1 183 ? 8.289 -7.853 -21.194 1.00 73.62 183 THR A CA 1
ATOM 1421 C C . THR A 1 183 ? 8.538 -7.776 -22.698 1.00 73.62 183 THR A C 1
ATOM 1423 O O . THR A 1 183 ? 9.314 -8.579 -23.212 1.00 73.62 183 THR A O 1
ATOM 1426 N N . MET A 1 184 ? 7.962 -6.773 -23.365 1.00 68.69 184 MET A N 1
ATOM 1427 C CA . MET A 1 184 ? 8.111 -6.569 -24.809 1.00 68.69 184 MET A CA 1
ATOM 1428 C C . MET A 1 184 ? 9.570 -6.309 -25.207 1.00 68.69 184 MET A C 1
ATOM 1430 O O . MET A 1 184 ? 10.060 -6.909 -26.155 1.00 68.69 184 MET A O 1
ATOM 1434 N N . LEU A 1 185 ? 10.307 -5.505 -24.427 1.00 60.22 185 LEU A N 1
ATOM 1435 C CA . LEU A 1 185 ? 11.733 -5.222 -24.663 1.00 60.22 185 LEU A CA 1
ATOM 1436 C C . LEU A 1 18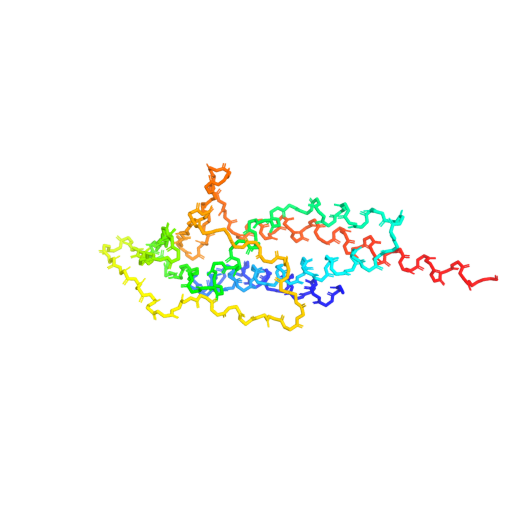5 ? 12.643 -6.458 -24.594 1.00 60.22 185 LEU A C 1
ATOM 1438 O O . LEU A 1 185 ? 13.725 -6.467 -25.180 1.00 60.22 185 LEU A O 1
ATOM 1442 N N . ARG A 1 186 ? 12.255 -7.495 -23.840 1.00 58.72 186 ARG A N 1
ATOM 1443 C CA . ARG A 1 186 ? 13.004 -8.759 -23.830 1.00 58.72 186 ARG A CA 1
ATOM 1444 C C . ARG A 1 186 ? 12.711 -9.572 -25.077 1.00 58.72 186 ARG A C 1
ATOM 1446 O O . ARG A 1 186 ? 13.636 -10.132 -25.644 1.00 58.72 186 ARG A O 1
ATOM 1453 N N . GLU A 1 187 ? 11.453 -9.632 -25.487 1.00 59.69 187 GLU A N 1
ATOM 1454 C CA . GLU A 1 187 ? 11.031 -10.421 -26.646 1.00 59.69 187 GLU A CA 1
ATOM 1455 C C . GLU A 1 187 ? 11.613 -9.859 -27.953 1.00 59.69 187 GLU A C 1
ATOM 1457 O O . GLU A 1 187 ? 12.031 -10.644 -28.797 1.00 59.69 187 GLU A O 1
ATOM 1462 N N . THR A 1 188 ? 11.779 -8.537 -28.069 1.00 55.81 188 THR A N 1
ATOM 1463 C CA . THR A 1 188 ? 12.445 -7.910 -29.225 1.00 55.81 188 THR A CA 1
ATOM 1464 C C . THR A 1 188 ? 13.967 -8.077 -29.237 1.00 55.81 188 THR A C 1
ATOM 1466 O O . THR A 1 188 ? 14.548 -8.293 -30.295 1.00 55.81 188 THR A O 1
ATOM 1469 N N . LYS A 1 189 ? 14.648 -8.053 -28.081 1.00 54.22 189 LYS A N 1
ATOM 1470 C CA . LYS A 1 189 ? 16.105 -8.304 -28.036 1.00 54.22 189 LYS A CA 1
ATOM 1471 C C . LYS A 1 189 ? 16.480 -9.741 -28.413 1.00 54.22 189 LYS A C 1
ATOM 1473 O O . LYS A 1 189 ? 17.558 -9.959 -28.943 1.00 54.22 189 LYS A O 1
ATOM 1478 N N . PHE A 1 190 ? 15.600 -10.712 -28.163 1.00 47.50 190 PHE A N 1
ATOM 1479 C CA . PHE A 1 190 ? 15.821 -12.105 -28.568 1.00 47.50 190 PHE A CA 1
ATOM 1480 C C . PHE A 1 190 ? 15.448 -12.400 -30.029 1.00 47.50 190 PHE A C 1
ATOM 1482 O O . PHE A 1 190 ? 15.813 -13.466 -30.519 1.00 47.50 190 PHE A O 1
ATOM 1489 N N . SER A 1 191 ? 14.749 -11.499 -30.730 1.00 49.69 191 SER A N 1
ATOM 1490 C CA . SER A 1 191 ? 14.489 -11.651 -32.169 1.00 49.69 191 SER A CA 1
ATOM 1491 C C . SER A 1 191 ? 15.589 -11.063 -33.059 1.00 49.69 191 SER A C 1
ATOM 1493 O O . SER A 1 191 ? 15.742 -11.535 -34.179 1.00 49.69 191 SER A O 1
ATOM 1495 N N . ASP A 1 192 ? 16.367 -10.090 -32.571 1.00 47.72 192 ASP A N 1
ATOM 1496 C CA . ASP A 1 192 ? 17.434 -9.439 -33.356 1.00 47.72 192 ASP A CA 1
ATOM 1497 C C . ASP A 1 192 ? 18.791 -10.173 -33.311 1.00 47.72 192 ASP A C 1
ATOM 1499 O O . ASP A 1 192 ? 19.623 -9.963 -34.187 1.00 47.72 192 ASP A O 1
ATOM 1503 N N . ASP A 1 193 ? 19.006 -11.092 -32.362 1.00 45.94 193 ASP A N 1
ATOM 1504 C CA . ASP A 1 193 ? 20.205 -11.959 -32.301 1.00 45.94 193 ASP A CA 1
ATOM 1505 C C . ASP A 1 193 ? 20.056 -13.253 -33.142 1.00 45.94 193 ASP A C 1
ATOM 1507 O O . ASP A 1 193 ? 20.788 -14.229 -32.959 1.00 45.94 193 ASP A O 1
ATOM 1511 N N . GLY A 1 194 ? 19.074 -13.290 -34.048 1.00 49.56 194 GLY A N 1
ATOM 1512 C CA . GLY A 1 194 ? 18.667 -14.479 -34.792 1.00 49.56 194 GLY A CA 1
ATOM 1513 C C . GLY A 1 194 ? 18.516 -14.268 -36.296 1.00 49.56 194 GLY A C 1
ATOM 1514 O O . GLY A 1 194 ? 17.458 -14.595 -36.824 1.00 49.56 194 GLY A O 1
ATOM 1515 N N . THR A 1 195 ? 19.561 -13.788 -36.978 1.00 38.34 195 THR A N 1
ATOM 1516 C CA . THR A 1 195 ? 19.799 -14.012 -38.424 1.00 38.34 195 THR A CA 1
ATOM 1517 C C . THR A 1 195 ? 21.280 -13.958 -38.750 1.00 38.34 195 THR A C 1
ATOM 1519 O O . THR A 1 195 ? 21.914 -12.951 -38.368 1.00 38.34 195 THR A O 1
#

Sequence (195 aa):
MRRYFARAAFAFNNACNLEAEPHVRAMLTAFSAHACQSLREALQRLAEAAPENDTTLREAVADLPFVSLIEEVRNHDIHGFPLPICDSNVNSSVWVANPDKPIRLTSSHGVSVFLQMQGAKPKVRLSPKDQKHGKFTPGQSISYQCVGGELIVHDFSAGKDFRLLEVLRIFLENAQTLVASLTMLRETKFSDDGT

Secondary structure (DSSP, 8-state):
-HHHHHHHHHHHHHHT-TTS-HHHHHHHHHHHHHHHHHHHHHHHHHHHTS-TT--HHHHHHHT-TTHHHHHHHHHHHHTT-PPP---TT--EEEE---TTSPEEEEETTS-EEEE--TT--------TT--SS----SS-SEEEEEETTEEEEEETTTTEEEEHHHHHHHHHHHHHHHHHHHHHHHHHHHHHT--

Foldseek 3Di:
DVVLLVQLVVLLVLLPPPPDFLLVNLVSLLSSLVSLLVLLVVLCVVCVPDDPVPCVSVVLSVPQPCNVVSLQSNVCCLLPQNADGDGQVKKWKWDDFWLQAWIWIAIPVGDIDTHDPPPSPPPPPPPPDDPDPRPDDTGPQWIWMRHRSFIWIQGPVVNDIDGSSVSSVSSSVSSVVSVVVVVVVVVVVVVVVPD